Protein AF-A0A1T5N647-F1 (afdb_monomer_lite)

Structure (mmCIF, N/CA/C/O backbone):
data_AF-A0A1T5N647-F1
#
_entry.id   AF-A0A1T5N647-F1
#
loop_
_atom_site.group_PDB
_atom_site.id
_atom_site.type_symbol
_atom_site.label_atom_id
_atom_site.label_alt_id
_atom_site.label_comp_id
_atom_site.label_asym_id
_atom_site.label_entity_id
_atom_site.label_seq_id
_atom_site.pdbx_PDB_ins_code
_atom_site.Cartn_x
_atom_site.Cartn_y
_atom_site.Cartn_z
_atom_site.occupancy
_atom_site.B_iso_or_equiv
_atom_site.auth_seq_id
_atom_site.auth_comp_id
_atom_site.auth_asym_id
_atom_site.auth_atom_id
_atom_site.pdbx_PDB_model_num
ATOM 1 N N . MET A 1 1 ? -23.071 63.970 116.076 1.00 44.78 1 MET A N 1
ATOM 2 C CA . MET A 1 1 ? -24.061 63.763 114.998 1.00 44.78 1 MET A CA 1
ATOM 3 C C . MET A 1 1 ? -23.324 63.863 113.674 1.00 44.78 1 MET A C 1
ATOM 5 O O . MET A 1 1 ? -23.033 64.961 113.228 1.00 44.78 1 MET A O 1
ATOM 9 N N . THR A 1 2 ? -22.884 62.727 113.135 1.00 41.81 2 THR A N 1
ATOM 10 C CA . THR A 1 2 ? -22.058 62.653 111.921 1.00 41.81 2 THR A CA 1
ATOM 11 C C . THR A 1 2 ? -22.937 62.528 110.678 1.00 41.81 2 THR A C 1
ATOM 13 O O . THR A 1 2 ? -23.798 61.655 110.602 1.00 41.81 2 THR A O 1
ATOM 16 N N . THR A 1 3 ? -22.706 63.444 109.742 1.00 43.41 3 THR A N 1
ATOM 17 C CA . THR A 1 3 ? -23.274 63.600 108.395 1.00 43.41 3 THR A CA 1
ATOM 18 C C . THR A 1 3 ? -22.803 62.494 107.422 1.00 43.41 3 THR A C 1
ATOM 20 O O . THR A 1 3 ? -21.905 61.721 107.762 1.00 43.41 3 THR A O 1
ATOM 23 N N . PRO A 1 4 ? -23.458 62.335 106.251 1.00 44.12 4 PRO A N 1
ATOM 24 C CA . PRO A 1 4 ? -23.636 61.041 105.589 1.00 44.12 4 PRO A CA 1
ATOM 25 C C . PRO A 1 4 ? -22.465 60.621 104.689 1.00 44.12 4 PRO A C 1
ATOM 27 O O . PRO A 1 4 ? -21.756 61.446 104.118 1.00 44.12 4 PRO A O 1
ATOM 30 N N . LYS A 1 5 ? -22.301 59.299 104.537 1.00 46.25 5 LYS A N 1
ATOM 31 C CA . LYS A 1 5 ? -21.365 58.661 103.601 1.00 46.25 5 LYS A CA 1
ATOM 32 C C . LYS A 1 5 ? -21.974 58.587 102.196 1.00 46.25 5 LYS A C 1
ATOM 34 O O . LYS A 1 5 ? -23.099 58.129 102.021 1.00 46.25 5 LYS A O 1
ATOM 39 N N . ILE A 1 6 ? -21.187 59.025 101.218 1.00 45.78 6 ILE A N 1
ATOM 40 C CA . ILE A 1 6 ? -21.442 58.981 99.774 1.00 45.78 6 ILE A CA 1
ATOM 41 C C . ILE A 1 6 ? -21.530 57.519 99.309 1.00 45.78 6 ILE A C 1
ATOM 43 O O . ILE A 1 6 ? -20.618 56.731 99.551 1.00 45.78 6 ILE A O 1
ATOM 47 N N . SER A 1 7 ? -22.633 57.170 98.645 1.00 46.06 7 SER A N 1
ATOM 48 C CA . SER A 1 7 ? -22.838 55.878 97.984 1.00 46.06 7 SER A CA 1
ATOM 49 C C . SER A 1 7 ? -22.340 55.965 96.540 1.00 46.06 7 SER A C 1
ATOM 51 O O . SER A 1 7 ? -22.854 56.767 95.760 1.00 46.06 7 SER A O 1
ATOM 53 N N . LEU A 1 8 ? -21.321 55.176 96.194 1.00 41.25 8 LEU A N 1
ATOM 54 C CA . LEU A 1 8 ? -20.734 55.117 94.854 1.00 41.25 8 LEU A CA 1
ATOM 55 C C . LEU A 1 8 ? -21.293 53.886 94.117 1.00 41.25 8 LEU A C 1
ATOM 57 O O . LEU A 1 8 ? -20.906 52.754 94.396 1.00 41.25 8 LEU A O 1
ATOM 61 N N . LEU A 1 9 ? -22.233 54.111 93.197 1.00 43.06 9 LEU A N 1
ATOM 62 C CA . LEU A 1 9 ? -22.798 53.093 92.305 1.00 43.06 9 LEU A CA 1
ATOM 63 C C . LEU A 1 9 ? -21.802 52.781 91.177 1.00 43.06 9 LEU A C 1
ATOM 65 O O . LEU A 1 9 ? -21.614 53.594 90.275 1.00 43.06 9 LEU A O 1
ATOM 69 N N . ILE A 1 10 ? -21.183 51.599 91.206 1.00 52.78 10 ILE A N 1
ATOM 70 C CA . ILE A 1 10 ? -20.411 51.071 90.072 1.00 52.78 10 ILE A CA 1
ATOM 71 C C . ILE A 1 10 ? -21.360 50.226 89.220 1.00 52.78 10 ILE A C 1
ATOM 73 O O . ILE A 1 10 ? -21.708 49.101 89.574 1.00 52.78 10 ILE A O 1
ATOM 77 N N . VAL A 1 11 ? -21.794 50.786 88.091 1.00 47.53 11 VAL A N 1
ATOM 78 C CA . VAL A 1 11 ? -22.538 50.064 87.054 1.00 47.53 11 VAL A CA 1
ATOM 79 C C . VAL A 1 11 ? -21.535 49.194 86.294 1.00 47.53 11 VAL A C 1
ATOM 81 O O . VAL A 1 11 ? -20.832 49.667 85.404 1.00 47.53 11 VAL A O 1
ATOM 84 N N . SER A 1 12 ? -21.423 47.924 86.684 1.00 52.34 12 SER A N 1
ATOM 85 C CA . SER A 1 12 ? -20.653 46.926 85.936 1.00 52.34 12 SER A CA 1
ATOM 86 C C . SER A 1 12 ? -21.408 46.592 84.649 1.00 52.34 12 SER A C 1
ATOM 88 O O . SER A 1 12 ? -22.325 45.771 84.634 1.00 52.34 12 SER A O 1
ATOM 90 N N . SER A 1 13 ? -21.063 47.296 83.573 1.00 51.25 13 SER A N 1
ATOM 91 C CA . SER A 1 13 ? -21.533 46.998 82.224 1.00 51.25 13 SER A CA 1
ATOM 92 C C . SER A 1 13 ? -20.846 45.717 81.746 1.00 51.25 13 SER A C 1
ATOM 94 O O . SER A 1 13 ? -19.720 45.740 81.246 1.00 51.25 13 SER A O 1
ATOM 96 N N . PHE A 1 14 ? -21.499 44.577 81.971 1.00 52.69 14 PHE A N 1
ATOM 97 C CA . PHE A 1 14 ? -21.069 43.273 81.477 1.00 52.69 14 PHE A CA 1
ATOM 98 C C . PHE A 1 14 ? -21.318 43.229 79.961 1.00 52.69 14 PHE A C 1
ATOM 100 O O . PHE A 1 14 ? -22.390 42.843 79.497 1.00 52.69 14 PHE A O 1
ATOM 107 N N . PHE A 1 15 ? -20.341 43.699 79.179 1.00 52.06 15 PHE A N 1
ATOM 108 C CA . PHE A 1 15 ? -20.329 43.546 77.726 1.00 52.06 15 PHE A CA 1
ATOM 109 C C . PHE A 1 15 ? -20.258 42.049 77.389 1.00 52.06 15 PHE A C 1
ATOM 111 O O . PHE A 1 15 ? -19.197 41.428 77.441 1.00 52.06 15 PHE A O 1
ATOM 118 N N . LEU A 1 16 ? -21.407 41.465 77.044 1.00 49.34 16 LEU A N 1
ATOM 119 C CA . LEU A 1 16 ? -21.496 40.183 76.354 1.00 49.34 16 LEU A CA 1
ATOM 120 C C . LEU A 1 16 ? -20.837 40.335 74.978 1.00 49.34 16 LEU A C 1
ATOM 122 O O . LEU A 1 16 ? -21.464 40.769 74.013 1.00 49.34 16 LEU A O 1
ATOM 126 N N . PHE A 1 17 ? -19.561 39.965 74.881 1.00 53.44 17 PHE A N 1
ATOM 127 C CA . PHE A 1 17 ? -18.933 39.671 73.600 1.00 53.44 17 PHE A CA 1
ATOM 128 C C . PHE A 1 17 ? -19.540 38.370 73.058 1.00 53.44 17 PHE A C 1
ATOM 130 O O . PHE A 1 17 ? -18.978 37.289 73.217 1.00 53.44 17 PHE A O 1
ATOM 137 N N . LEU A 1 18 ? -20.699 38.468 72.402 1.00 57.88 18 LEU A N 1
ATOM 138 C CA . LEU A 1 18 ? -21.123 37.479 71.413 1.00 57.88 18 LEU A CA 1
ATOM 139 C C . LEU A 1 18 ? -20.181 37.603 70.211 1.00 57.88 18 LEU A C 1
ATOM 141 O O . LEU A 1 18 ? -20.484 38.247 69.210 1.00 57.88 18 LEU A O 1
ATOM 145 N N . SER A 1 19 ? -18.992 37.018 70.340 1.00 54.88 19 SER A N 1
ATOM 146 C CA . SER A 1 19 ? -18.166 36.713 69.181 1.00 54.88 19 SER A CA 1
ATOM 147 C C . SER A 1 19 ? -18.901 35.645 68.378 1.00 54.88 19 SER A C 1
ATOM 149 O O . SER A 1 19 ? -19.185 34.560 68.887 1.00 54.88 19 SER A O 1
ATOM 151 N N . CYS A 1 20 ? -19.256 35.963 67.136 1.00 62.47 20 CYS A N 1
ATOM 152 C CA . CYS A 1 20 ? -19.758 34.979 66.191 1.00 62.47 20 CYS A CA 1
ATOM 153 C C . CYS A 1 20 ? -18.589 34.049 65.842 1.00 62.47 20 CYS A C 1
ATOM 155 O O . CYS A 1 20 ? -17.777 34.354 64.969 1.00 62.47 20 CYS A O 1
ATOM 157 N N . ALA A 1 21 ? -18.464 32.929 66.555 1.00 62.16 21 ALA A N 1
ATOM 158 C CA . ALA A 1 21 ? -17.667 31.820 66.064 1.00 62.16 21 ALA A CA 1
ATOM 159 C C . ALA A 1 21 ? -18.368 31.329 64.795 1.00 62.16 21 ALA A C 1
ATOM 161 O O . ALA A 1 21 ? -19.457 30.763 64.854 1.00 62.16 21 ALA A O 1
ATOM 162 N N . LYS A 1 22 ? -17.788 31.623 63.631 1.00 54.72 22 LYS A N 1
ATOM 163 C CA . LYS A 1 22 ? -18.252 31.058 62.369 1.00 54.72 22 LYS A CA 1
ATOM 164 C C . LYS A 1 22 ? -18.042 29.549 62.477 1.00 54.72 22 LYS A C 1
ATOM 166 O O . LYS A 1 22 ? -16.905 29.089 62.392 1.00 54.72 22 LYS A O 1
ATOM 171 N N . GLU A 1 23 ? -19.106 28.789 62.716 1.00 63.03 23 GLU A N 1
ATOM 172 C CA . GLU A 1 23 ? -19.058 27.340 62.558 1.00 63.03 23 GLU A CA 1
ATOM 173 C C . GLU A 1 23 ? -18.734 27.066 61.090 1.00 63.03 23 GLU A C 1
ATOM 175 O O . GLU A 1 23 ? -19.558 27.239 60.191 1.00 63.03 23 GLU A O 1
ATOM 180 N N . GLN A 1 24 ? -17.477 26.723 60.826 1.00 59.47 24 GLN A N 1
ATOM 181 C CA . GLN A 1 24 ? -17.038 26.284 59.516 1.00 59.47 24 GLN A CA 1
ATOM 182 C C . GLN A 1 24 ? -17.524 24.845 59.341 1.00 59.47 24 GLN A C 1
ATOM 184 O O . GLN A 1 24 ? -16.752 23.906 59.511 1.00 59.47 24 GLN A O 1
ATOM 189 N N . ILE A 1 25 ? -18.814 24.667 59.045 1.00 68.00 25 ILE A N 1
ATOM 190 C CA . ILE A 1 25 ? -19.340 23.374 58.603 1.00 68.00 25 ILE A CA 1
ATOM 191 C C . ILE A 1 25 ? -18.633 23.072 57.275 1.00 68.00 25 ILE A C 1
ATOM 193 O O . ILE A 1 25 ? -18.781 23.856 56.329 1.00 68.00 25 ILE A O 1
ATOM 197 N N . PRO A 1 26 ? -17.815 22.006 57.185 1.00 70.44 26 PRO A N 1
ATOM 198 C CA . PRO A 1 26 ? -17.212 21.621 55.920 1.00 70.44 26 PRO A CA 1
ATOM 199 C C . PRO A 1 26 ? -18.327 21.409 54.894 1.00 70.44 26 PRO A C 1
ATOM 201 O O . PRO A 1 26 ? -19.316 20.738 55.186 1.00 70.44 26 PRO A O 1
ATOM 204 N N . GLY A 1 27 ? -18.191 22.007 53.710 1.00 76.25 27 GLY A N 1
ATOM 205 C CA . GLY A 1 27 ? -19.143 21.763 52.630 1.00 76.25 27 GLY A CA 1
ATOM 206 C C . GLY A 1 27 ? -19.189 20.269 52.281 1.00 76.25 27 GLY A C 1
ATOM 207 O O . GLY A 1 27 ? -18.168 19.586 52.430 1.00 76.25 27 GLY A O 1
ATOM 208 N N . PRO A 1 28 ? -20.343 19.754 51.826 1.00 83.38 28 PRO A N 1
ATOM 209 C CA . PRO A 1 28 ? -20.462 18.353 51.449 1.00 83.38 28 PRO A CA 1
ATOM 210 C C . PRO A 1 28 ? -19.499 18.028 50.298 1.00 83.38 28 PRO A C 1
ATOM 212 O O . PRO A 1 28 ? -19.186 18.881 49.460 1.00 83.38 28 PRO A O 1
ATOM 215 N N . LYS A 1 29 ? -18.982 16.798 50.278 1.00 91.31 29 LYS A N 1
ATOM 216 C CA . LYS A 1 29 ? -17.937 16.385 49.332 1.00 91.31 29 LYS A CA 1
ATOM 217 C C . LYS A 1 29 ? -18.548 16.020 47.983 1.00 91.31 29 LYS A C 1
ATOM 219 O O . LYS A 1 29 ? -19.586 15.374 47.923 1.00 91.31 29 LYS A O 1
ATOM 224 N N . SER A 1 30 ? -17.877 16.382 46.891 1.00 94.50 30 SER A N 1
ATOM 225 C CA . SER A 1 30 ? -18.185 15.835 45.566 1.00 94.50 30 SER A CA 1
ATOM 226 C C . SER A 1 30 ? -17.397 14.545 45.373 1.00 94.50 30 SER A C 1
ATOM 228 O O . SER A 1 30 ? -16.170 14.562 45.477 1.00 94.50 30 SER A O 1
ATOM 230 N N . LEU A 1 31 ? -18.083 13.450 45.055 1.00 95.81 31 LEU A N 1
ATOM 231 C CA . LEU A 1 31 ? -17.471 12.145 44.816 1.00 95.81 31 LEU A CA 1
ATOM 232 C C . LEU A 1 31 ? -17.626 11.725 43.351 1.00 95.81 31 LEU A C 1
ATOM 234 O O . LEU A 1 31 ? -18.588 12.095 42.672 1.00 95.81 31 LEU A O 1
ATOM 238 N N . ILE A 1 32 ? -16.650 10.955 42.869 1.00 95.69 32 ILE A N 1
ATOM 239 C CA . ILE A 1 32 ? -16.643 10.336 41.543 1.00 95.69 32 ILE A CA 1
ATOM 240 C C . ILE A 1 32 ? -16.361 8.849 41.730 1.00 95.69 32 ILE A C 1
ATOM 242 O O . ILE A 1 32 ? -15.400 8.486 42.404 1.00 95.69 32 ILE A O 1
ATOM 246 N N . ASP A 1 33 ? -17.183 8.013 41.105 1.00 94.94 33 ASP A N 1
ATOM 247 C CA . ASP A 1 33 ? -16.999 6.566 41.029 1.00 94.94 33 ASP A CA 1
ATOM 248 C C . ASP A 1 33 ? -16.784 6.159 39.566 1.00 94.94 33 ASP A C 1
ATOM 250 O O . ASP A 1 33 ? -17.553 6.545 38.675 1.00 94.94 33 ASP A O 1
ATOM 254 N N . LEU A 1 34 ? -15.711 5.406 39.323 1.00 95.12 34 LEU A N 1
ATOM 255 C CA . LEU A 1 34 ? -15.326 4.896 38.012 1.00 95.12 34 LEU A CA 1
ATOM 256 C C . LEU A 1 34 ? -15.513 3.386 38.013 1.00 95.12 34 LEU A C 1
ATOM 258 O O . LEU A 1 34 ? -14.818 2.667 38.726 1.00 95.12 34 LEU A O 1
ATOM 262 N N . GLN A 1 35 ? -16.432 2.909 37.182 1.00 93.75 35 GLN A N 1
ATOM 263 C CA . GLN A 1 35 ? -16.713 1.485 37.055 1.00 93.75 35 GLN A CA 1
ATOM 264 C C . GLN A 1 35 ? -16.406 1.017 35.644 1.00 93.75 35 GLN A C 1
ATOM 266 O O . GLN A 1 35 ? -16.883 1.604 34.670 1.00 93.75 35 GLN A O 1
ATOM 271 N N . GLU A 1 36 ? -15.649 -0.069 35.527 1.00 91.69 36 GLU A N 1
ATOM 272 C CA . GLU A 1 36 ? -15.528 -0.766 34.253 1.00 91.69 36 GLU A CA 1
ATOM 273 C C . GLU A 1 36 ? -16.899 -1.286 33.822 1.00 91.69 36 GLU A C 1
ATOM 275 O O . GLU A 1 36 ? -17.677 -1.826 34.612 1.00 91.69 36 GLU A O 1
ATOM 280 N N . THR A 1 37 ? -17.202 -1.109 32.543 1.00 90.06 37 THR A N 1
ATOM 281 C CA . THR A 1 37 ? -18.423 -1.614 31.929 1.00 90.06 37 THR A CA 1
ATOM 282 C C . THR A 1 37 ? -18.058 -2.643 30.873 1.00 90.06 37 THR A C 1
ATOM 284 O O . THR A 1 37 ? -17.346 -2.307 29.922 1.00 90.06 37 THR A O 1
ATOM 287 N N . PRO A 1 38 ? -18.543 -3.891 30.989 1.00 87.38 38 PRO A N 1
ATOM 288 C CA . PRO A 1 38 ? -18.450 -4.831 29.886 1.00 87.38 38 PRO A CA 1
ATOM 289 C C . PRO A 1 38 ? -19.335 -4.364 28.714 1.00 87.38 38 PRO A C 1
ATOM 291 O O . PRO A 1 38 ? -20.220 -3.516 28.909 1.00 87.38 38 PRO A O 1
ATOM 294 N N . PRO A 1 39 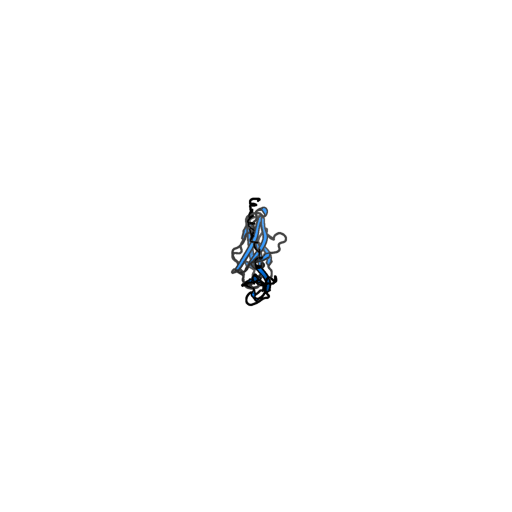? -19.126 -4.923 27.508 1.00 87.69 39 PRO A N 1
ATOM 295 C CA . PRO A 1 39 ? -19.985 -4.713 26.344 1.00 87.69 39 PRO A CA 1
ATOM 296 C C . PRO A 1 39 ? -21.482 -4.730 26.675 1.00 87.69 39 PRO A C 1
ATOM 298 O O . PRO A 1 39 ? -21.990 -5.690 27.253 1.00 87.69 39 PRO A O 1
ATOM 301 N N . ASN A 1 40 ? -22.189 -3.655 26.323 1.00 88.62 40 ASN A N 1
ATOM 302 C CA . ASN A 1 40 ? -23.628 -3.502 26.543 1.00 88.62 40 ASN A CA 1
ATOM 303 C C . ASN A 1 40 ? -24.260 -2.536 25.521 1.00 88.62 40 ASN A C 1
ATOM 305 O O . ASN A 1 40 ? -23.589 -2.034 24.623 1.00 88.62 40 ASN A O 1
ATOM 309 N N . SER A 1 41 ? -25.560 -2.262 25.658 1.00 90.50 41 SER A N 1
ATOM 310 C CA . SER A 1 41 ? -26.308 -1.391 24.738 1.00 90.50 41 SER A CA 1
ATOM 311 C C . SER A 1 41 ? -25.867 0.078 24.740 1.00 90.50 41 SER A C 1
ATOM 313 O O . SER A 1 41 ? -26.093 0.765 23.749 1.00 90.50 41 SER A O 1
ATOM 315 N N . ASN A 1 42 ? -25.240 0.567 25.814 1.00 88.44 42 ASN A N 1
ATOM 316 C CA . ASN A 1 42 ? -24.704 1.929 25.900 1.00 88.44 42 ASN A CA 1
ATOM 317 C C . ASN A 1 42 ? -23.269 2.014 25.361 1.00 88.44 42 ASN A C 1
ATOM 319 O O . ASN A 1 42 ? -22.917 3.008 24.734 1.00 88.44 42 ASN A O 1
ATOM 323 N N . CYS A 1 43 ? -22.459 0.972 25.584 1.00 89.19 43 CYS A N 1
ATOM 324 C CA . CYS A 1 43 ? -21.102 0.842 25.057 1.00 89.19 43 CYS A CA 1
ATOM 325 C C . CYS A 1 43 ? -20.880 -0.552 24.472 1.00 89.19 43 CYS A C 1
ATOM 327 O O . CYS A 1 43 ? -20.563 -1.498 25.196 1.00 89.19 43 CYS A O 1
ATOM 329 N N . LEU A 1 44 ? -20.998 -0.663 23.147 1.00 86.50 44 LEU A N 1
ATOM 330 C CA . LEU A 1 44 ? -20.921 -1.940 22.428 1.00 86.50 44 LEU A CA 1
ATOM 331 C C . LEU A 1 44 ? -19.604 -2.699 22.653 1.00 86.50 44 LEU A C 1
ATOM 333 O O . LEU A 1 44 ? -19.608 -3.922 22.616 1.00 86.50 44 LEU A O 1
ATOM 337 N N . ASN A 1 45 ? -18.503 -2.000 22.944 1.00 83.50 45 ASN A N 1
ATOM 338 C CA . ASN A 1 45 ? -17.177 -2.599 23.172 1.00 83.50 45 ASN A CA 1
ATOM 339 C C . ASN A 1 45 ? -16.708 -2.477 24.630 1.00 83.50 45 ASN A C 1
ATOM 341 O O . ASN A 1 45 ? -15.508 -2.507 24.918 1.00 83.50 45 ASN A O 1
ATOM 345 N N . GLY A 1 46 ? -17.648 -2.270 25.550 1.00 90.06 46 GLY A N 1
ATOM 346 C CA . GLY A 1 46 ? -17.339 -1.902 26.923 1.00 90.06 46 GLY A CA 1
ATOM 347 C C . GLY A 1 46 ? -16.717 -0.510 27.025 1.00 90.06 46 GLY A C 1
ATOM 348 O O . GLY A 1 46 ?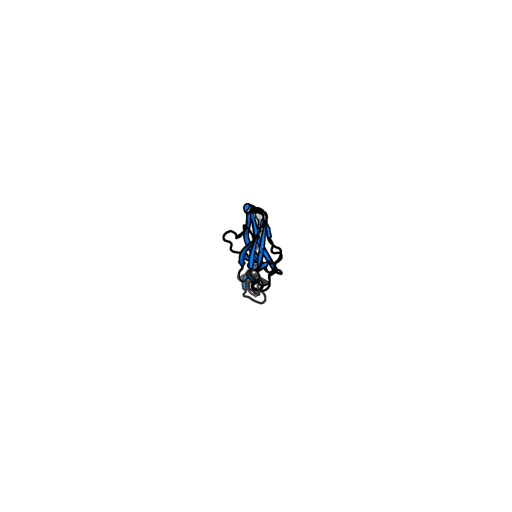 -16.691 0.265 26.065 1.00 90.06 46 GLY A O 1
ATOM 349 N N . GLY A 1 47 ? -16.243 -0.171 28.214 1.00 91.88 47 GLY A N 1
ATOM 350 C CA . GLY A 1 47 ? -15.683 1.141 28.517 1.00 91.88 47 GLY A CA 1
ATOM 351 C C . GLY A 1 47 ? -15.760 1.441 30.005 1.00 91.88 47 GLY A C 1
ATOM 352 O O . GLY A 1 47 ? -15.764 0.523 30.824 1.00 91.88 47 GLY A O 1
ATOM 353 N N . ILE A 1 48 ? -15.885 2.715 30.360 1.00 95.00 48 ILE A N 1
ATOM 354 C CA . ILE A 1 48 ? -15.971 3.179 31.747 1.00 95.00 48 ILE A CA 1
ATOM 355 C C . ILE A 1 48 ? -17.295 3.918 31.956 1.00 95.00 48 ILE A C 1
ATOM 357 O O . ILE A 1 48 ? -17.632 4.841 31.212 1.00 95.00 48 ILE A O 1
ATOM 361 N N . LEU A 1 49 ? -18.039 3.542 32.994 1.00 95.06 49 LEU A N 1
ATOM 362 C CA . LEU A 1 49 ? -19.144 4.325 33.533 1.00 95.06 49 LEU A CA 1
ATOM 363 C C . LEU A 1 49 ? -18.604 5.246 34.623 1.00 95.06 49 LEU A C 1
ATOM 365 O O . LEU A 1 49 ? -18.089 4.791 35.641 1.00 95.06 49 LEU A O 1
ATOM 369 N N . ILE A 1 50 ? -18.778 6.544 34.411 1.00 96.19 50 ILE A N 1
ATOM 370 C CA . ILE A 1 50 ? -18.495 7.588 35.387 1.00 96.19 50 ILE A CA 1
ATOM 371 C C . ILE A 1 50 ? -19.801 7.957 36.078 1.00 96.19 50 ILE A C 1
ATOM 373 O O . ILE A 1 50 ? -20.765 8.370 35.422 1.00 96.19 50 ILE A O 1
ATOM 377 N N . LYS A 1 51 ? -19.823 7.838 37.403 1.00 97.44 51 LYS A N 1
ATOM 378 C CA . LYS A 1 51 ? -20.889 8.354 38.264 1.00 97.44 51 LYS A CA 1
ATOM 379 C C . LYS A 1 51 ? -20.332 9.503 39.090 1.00 97.44 51 LYS A C 1
ATOM 381 O O . LYS A 1 51 ? -19.214 9.406 39.589 1.00 97.44 51 LYS A O 1
ATOM 386 N N . SER A 1 52 ? -21.101 10.571 39.253 1.00 96.69 52 SER A N 1
ATOM 387 C CA . SER A 1 52 ? -20.728 11.661 40.156 1.00 96.69 52 SER A CA 1
ATOM 388 C C . SER A 1 52 ? -21.925 12.207 40.919 1.00 96.69 52 SER A C 1
ATOM 390 O O . SER A 1 52 ? -23.068 12.121 40.456 1.00 96.69 52 SER A O 1
ATOM 392 N N . GLY A 1 53 ? -21.651 12.755 42.100 1.00 96.75 53 GLY A N 1
ATOM 393 C CA . GLY A 1 53 ? -22.665 13.295 42.997 1.00 96.75 53 GLY A CA 1
ATOM 394 C C . GLY A 1 53 ? -22.075 13.921 44.255 1.00 96.75 53 GLY A C 1
ATOM 395 O O . GLY A 1 53 ? -20.858 13.910 44.460 1.00 96.75 53 GLY A O 1
ATOM 396 N N . ILE A 1 54 ? -22.958 14.485 45.076 1.00 95.88 54 ILE A N 1
ATOM 397 C CA . ILE A 1 54 ? -22.624 15.092 46.365 1.00 95.88 54 ILE A CA 1
ATOM 398 C C . ILE A 1 54 ? -22.917 14.074 47.470 1.00 95.88 54 ILE A C 1
ATOM 400 O O . ILE A 1 54 ? -24.049 13.605 47.569 1.00 95.88 54 ILE A O 1
ATOM 404 N N . ASP A 1 55 ? -21.923 13.796 48.310 1.00 94.75 55 ASP A N 1
ATOM 405 C CA . ASP A 1 55 ? -22.048 13.018 49.547 1.00 94.75 55 ASP A CA 1
ATOM 406 C C . ASP A 1 55 ? -22.884 13.822 50.557 1.00 94.75 55 ASP A C 1
ATOM 408 O O . ASP A 1 55 ? -22.400 14.750 51.211 1.00 94.75 55 ASP A O 1
ATOM 412 N N . LYS A 1 56 ? -24.187 13.539 50.596 1.00 91.94 56 LYS A N 1
ATOM 413 C CA . LYS A 1 56 ? -25.190 14.273 51.381 1.00 91.94 56 LYS A CA 1
ATOM 414 C C . LYS A 1 56 ? -25.246 13.760 52.812 1.00 91.94 56 LYS A C 1
ATOM 416 O O . LYS A 1 56 ? -25.637 14.514 53.703 1.00 91.94 56 LYS A O 1
ATOM 421 N N . ASN A 1 57 ? -24.885 12.498 53.031 1.00 92.31 57 ASN A N 1
ATOM 422 C CA . ASN A 1 57 ? -24.883 11.881 54.354 1.00 92.31 57 ASN A CA 1
ATOM 423 C C . ASN A 1 57 ? -23.500 11.917 55.045 1.00 92.31 57 ASN A C 1
ATOM 425 O O . ASN A 1 57 ? -23.406 11.556 56.219 1.00 92.31 57 ASN A O 1
ATOM 429 N N . ASN A 1 58 ? -22.468 12.434 54.367 1.00 91.31 58 ASN A N 1
ATOM 430 C CA . ASN A 1 58 ? -21.083 12.582 54.825 1.00 91.31 58 ASN A CA 1
ATOM 431 C C . ASN A 1 58 ? -20.391 11.256 55.191 1.00 91.31 58 ASN A C 1
ATOM 433 O O . ASN A 1 58 ? -19.542 11.225 56.092 1.00 91.31 58 ASN A O 1
ATOM 437 N N . ASN A 1 59 ? -20.730 10.155 54.517 1.00 92.62 59 ASN A N 1
ATOM 438 C CA . ASN A 1 59 ? -20.144 8.839 54.788 1.00 92.62 59 ASN A CA 1
ATOM 439 C C . ASN A 1 59 ? -18.899 8.519 53.930 1.00 92.62 59 ASN A C 1
ATOM 441 O O . ASN A 1 59 ? -18.255 7.492 54.152 1.00 92.62 59 ASN A O 1
ATOM 445 N N . ASN A 1 60 ? -18.497 9.418 53.024 1.00 92.00 60 ASN A N 1
ATOM 446 C CA . ASN A 1 60 ? -17.398 9.272 52.059 1.00 92.00 60 ASN A CA 1
ATOM 447 C C . ASN A 1 60 ? -17.589 8.161 51.014 1.00 92.00 60 ASN A C 1
ATOM 449 O O . ASN A 1 60 ? -16.613 7.713 50.408 1.00 92.00 60 ASN A O 1
ATOM 453 N N . ILE A 1 61 ? -18.819 7.717 50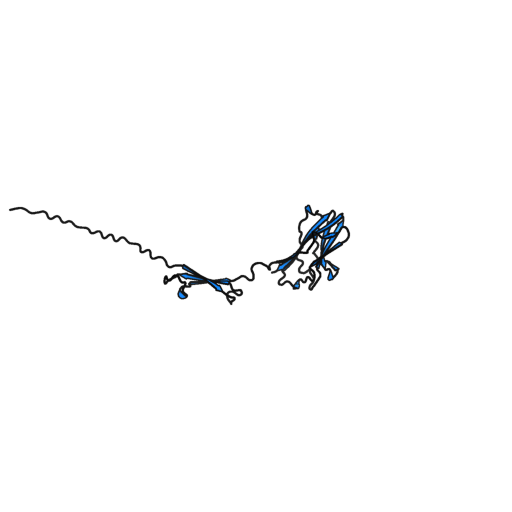.794 1.00 92.69 61 ILE A N 1
ATOM 454 C CA . ILE A 1 61 ? -19.196 6.723 49.795 1.00 92.69 61 ILE A CA 1
ATOM 455 C C . ILE A 1 61 ? -20.216 7.390 48.879 1.00 92.69 61 ILE A C 1
ATOM 457 O O . ILE A 1 61 ? -21.098 8.091 49.345 1.00 92.69 61 ILE A O 1
ATOM 461 N N . LEU A 1 62 ? -20.104 7.192 47.563 1.00 95.25 62 LEU A N 1
ATOM 462 C CA . LEU A 1 62 ? -21.124 7.694 46.645 1.00 95.25 62 LEU A CA 1
ATOM 463 C C . LEU A 1 62 ? -22.310 6.722 46.631 1.00 95.25 62 LEU A C 1
ATOM 465 O O . LEU A 1 62 ? -22.322 5.757 45.860 1.00 95.25 62 LEU A O 1
ATOM 469 N N . ASP A 1 63 ? -23.295 6.967 47.492 1.00 94.25 63 ASP A N 1
ATOM 470 C CA . ASP A 1 63 ? -24.478 6.118 47.592 1.00 94.25 63 ASP A CA 1
ATOM 471 C C . ASP A 1 63 ? -25.381 6.242 46.357 1.00 94.25 63 ASP A C 1
ATOM 473 O O . ASP A 1 63 ? -25.413 7.247 45.645 1.00 94.25 63 ASP A O 1
ATOM 477 N N . SER A 1 64 ? -26.192 5.213 46.099 1.00 93.12 64 SER A N 1
ATOM 478 C CA . SER A 1 64 ? -27.071 5.188 44.917 1.00 93.12 64 SER A CA 1
ATOM 479 C C . SER A 1 64 ? -28.068 6.357 44.848 1.00 93.12 64 SER A C 1
ATOM 481 O O . SER A 1 64 ? -28.405 6.800 43.749 1.00 93.12 64 SER A O 1
ATOM 483 N N . SER A 1 65 ? -28.500 6.875 46.003 1.00 94.50 65 SER A N 1
ATOM 484 C CA . SER A 1 65 ? -29.368 8.052 46.138 1.00 94.50 65 SER A CA 1
ATOM 485 C C . SER A 1 65 ? -28.646 9.385 45.930 1.00 94.50 65 SER A C 1
ATOM 487 O O . SER A 1 65 ? -29.295 10.421 45.801 1.00 94.50 65 SER A O 1
ATOM 489 N N . GLU A 1 66 ? -27.316 9.375 45.924 1.00 96.25 66 GLU A N 1
ATOM 490 C CA . GLU A 1 66 ? -26.467 10.564 45.824 1.00 96.25 66 GLU A CA 1
ATOM 491 C C . GLU A 1 66 ? -25.927 10.785 44.409 1.00 96.25 66 GLU A C 1
ATOM 493 O O . GLU A 1 66 ? -25.435 11.868 44.103 1.00 96.25 66 GLU A O 1
ATOM 498 N N . ILE A 1 67 ? -26.054 9.793 43.522 1.00 96.19 67 ILE A N 1
ATOM 499 C CA . ILE A 1 67 ? -25.628 9.895 42.123 1.00 96.19 67 ILE A CA 1
ATOM 500 C C . ILE A 1 67 ? -26.515 10.896 41.375 1.00 96.19 67 ILE A C 1
ATOM 502 O O . ILE A 1 67 ? -27.693 10.642 41.128 1.00 96.19 67 ILE A O 1
ATOM 506 N N . GLU A 1 68 ? -25.914 11.990 40.919 1.00 96.00 68 GLU A N 1
ATOM 507 C CA . GLU A 1 68 ? -26.593 13.049 40.164 1.00 96.00 68 GLU A CA 1
ATOM 508 C C . GLU A 1 68 ? -26.313 12.948 38.662 1.00 96.00 68 GLU A C 1
ATOM 510 O O . GLU A 1 68 ? -27.178 13.256 37.843 1.00 96.00 68 GLU A O 1
ATOM 515 N N . ASN A 1 69 ? -25.128 12.465 38.277 1.00 95.50 69 ASN A N 1
ATOM 516 C CA . ASN A 1 69 ? -24.737 12.326 36.879 1.00 95.50 69 ASN A CA 1
ATOM 517 C C . ASN A 1 69 ? -24.199 10.932 36.571 1.00 95.50 69 ASN A C 1
ATOM 519 O O . ASN A 1 69 ? -23.472 10.325 37.359 1.00 95.50 69 ASN A O 1
ATOM 523 N N . LYS A 1 70 ? -24.526 10.453 35.368 1.00 95.38 70 LYS A N 1
ATOM 524 C CA . LYS A 1 70 ? -23.972 9.236 34.772 1.00 95.38 70 LYS A CA 1
ATOM 525 C C . LYS A 1 70 ? -23.491 9.549 33.363 1.00 95.38 70 LYS A C 1
ATOM 527 O O . LYS A 1 70 ? -24.252 10.078 32.551 1.00 95.38 70 LYS A O 1
ATOM 532 N N . LYS A 1 71 ? -22.237 9.221 33.067 1.00 95.44 71 LYS A N 1
ATOM 533 C CA . LYS A 1 71 ? -21.653 9.346 31.729 1.00 95.44 71 LYS A CA 1
ATOM 534 C C . LYS A 1 71 ? -20.909 8.074 31.373 1.00 95.44 71 LYS A C 1
ATOM 536 O O . LYS A 1 71 ? -20.173 7.533 32.188 1.00 95.44 71 LYS A O 1
ATOM 541 N N . TYR A 1 72 ? -21.101 7.623 30.145 1.00 92.44 72 TYR A N 1
ATOM 542 C CA . TYR A 1 72 ? -20.360 6.506 29.587 1.00 92.44 72 TYR A CA 1
ATOM 543 C C . TYR A 1 72 ? -19.212 7.048 28.740 1.00 92.44 72 TYR A C 1
ATOM 545 O O . TYR A 1 72 ? -19.430 7.889 27.868 1.00 92.44 72 TYR A O 1
ATOM 553 N N . ILE A 1 73 ? -18.004 6.557 28.993 1.00 90.00 73 ILE A N 1
ATOM 554 C CA . ILE A 1 73 ? -16.867 6.678 28.086 1.00 90.00 73 ILE A CA 1
ATOM 555 C C . ILE A 1 73 ? -16.691 5.306 27.452 1.00 90.00 73 ILE A C 1
ATOM 557 O O . ILE A 1 73 ? -16.143 4.394 28.068 1.00 90.00 73 ILE A O 1
ATOM 561 N N . CYS A 1 74 ? -17.211 5.144 26.241 1.00 89.56 74 CYS A N 1
ATOM 562 C CA . CYS A 1 74 ? -17.107 3.880 25.533 1.00 89.56 74 CYS A CA 1
ATOM 563 C C . CYS A 1 74 ? -15.717 3.713 24.930 1.00 89.56 74 CYS A C 1
ATOM 565 O O . CYS A 1 74 ? -15.141 4.667 24.399 1.00 89.56 74 CYS A O 1
ATOM 567 N N . ASN A 1 75 ? -15.214 2.482 24.948 1.00 84.56 75 ASN A N 1
ATOM 568 C CA . ASN A 1 75 ? -14.083 2.117 24.114 1.00 84.56 75 ASN A CA 1
ATOM 569 C C . ASN A 1 75 ? -14.463 2.391 22.654 1.00 84.56 75 ASN A C 1
ATOM 571 O O . ASN A 1 75 ? -15.510 1.939 22.177 1.00 84.56 75 ASN A O 1
ATOM 575 N N . GLY A 1 76 ? -13.623 3.150 21.947 1.00 72.94 76 GLY A N 1
ATOM 576 C CA . GLY A 1 76 ? -13.791 3.349 20.511 1.00 72.94 76 GLY A CA 1
ATOM 577 C C . GLY A 1 76 ? -13.752 2.010 19.772 1.00 72.94 76 GLY A C 1
ATOM 578 O O . GLY A 1 76 ? -13.171 1.041 20.261 1.00 72.94 76 GLY A O 1
ATOM 579 N N . ASN A 1 77 ? -14.356 1.953 18.586 1.00 67.19 77 ASN A N 1
ATOM 580 C CA . ASN A 1 77 ? -14.151 0.840 17.660 1.00 67.19 77 ASN A CA 1
ATOM 581 C C . ASN A 1 77 ? -12.665 0.847 17.247 1.00 67.19 77 ASN A C 1
ATOM 583 O O . ASN A 1 77 ? -12.294 1.551 16.318 1.00 67.19 77 ASN A O 1
ATOM 587 N N . ASN A 1 78 ? -11.821 0.127 17.989 1.00 59.41 78 ASN A N 1
ATOM 588 C CA . ASN A 1 78 ? -10.382 -0.072 17.789 1.00 59.41 78 ASN A CA 1
ATOM 589 C C . ASN A 1 78 ? -9.507 1.202 17.771 1.00 59.41 78 ASN A C 1
ATOM 591 O O . ASN A 1 78 ? -9.478 1.986 16.824 1.00 59.41 78 ASN A O 1
ATOM 595 N N . ALA A 1 79 ? -8.664 1.353 18.793 1.00 46.34 79 ALA A N 1
ATOM 596 C CA . ALA A 1 79 ? -7.524 2.260 18.740 1.00 46.34 79 ALA A CA 1
ATOM 597 C C . ALA A 1 79 ? -6.420 1.689 17.812 1.00 46.34 79 ALA A C 1
ATOM 599 O O . ALA A 1 79 ? -5.809 0.671 18.113 1.00 46.34 79 ALA A O 1
ATOM 600 N N . ALA A 1 80 ? -6.143 2.376 16.697 1.00 49.09 80 ALA A N 1
ATOM 601 C CA . ALA A 1 80 ? -4.816 2.483 16.064 1.00 49.09 80 ALA A CA 1
ATOM 602 C C . ALA A 1 80 ? -4.121 1.243 15.430 1.00 49.09 80 ALA A C 1
ATOM 604 O O . ALA A 1 80 ? -2.925 1.047 15.640 1.00 49.09 80 ALA A O 1
ATOM 605 N N . SER A 1 81 ? -4.777 0.490 14.534 1.00 53.72 81 SER A N 1
ATOM 606 C CA . SER A 1 81 ? -4.029 -0.322 13.534 1.00 53.72 81 SER A CA 1
ATOM 607 C C . SER A 1 81 ? -4.657 -0.481 12.142 1.00 53.72 81 SER A C 1
ATOM 609 O O . SER A 1 81 ? -3.971 -0.947 11.238 1.00 53.72 81 SER A O 1
ATOM 611 N N . ASP A 1 82 ? -5.888 -0.018 11.899 1.00 62.72 82 ASP A N 1
ATOM 612 C CA . ASP A 1 82 ? -6.592 -0.364 10.653 1.00 62.72 82 ASP A CA 1
ATOM 613 C C . ASP A 1 82 ? -6.815 0.766 9.640 1.00 62.72 82 ASP A C 1
ATOM 615 O O . ASP A 1 82 ? -7.346 0.490 8.575 1.00 62.72 82 ASP A O 1
ATOM 619 N N . LYS A 1 83 ? -6.361 2.011 9.859 1.00 76.88 83 LYS A N 1
ATOM 620 C CA . LYS A 1 83 ? -6.502 3.049 8.805 1.00 76.88 83 LYS A CA 1
ATOM 621 C C . LYS A 1 83 ? -5.726 2.719 7.535 1.00 76.88 83 LYS A C 1
ATOM 623 O O . LYS A 1 83 ? -6.103 3.155 6.451 1.00 76.88 83 LYS A O 1
ATOM 628 N N . GLN A 1 84 ? -4.619 1.997 7.676 1.00 87.06 84 GLN A N 1
ATOM 629 C CA . GLN A 1 84 ? -3.834 1.554 6.541 1.00 87.06 84 GLN A CA 1
ATOM 630 C C . GLN A 1 84 ? -3.113 0.240 6.838 1.00 87.06 84 GLN A C 1
ATOM 632 O O . GLN A 1 84 ? -2.610 0.031 7.939 1.00 87.06 84 GLN A O 1
ATOM 637 N N . THR A 1 85 ? -3.006 -0.620 5.835 1.00 91.81 85 THR A N 1
ATOM 638 C CA . THR A 1 85 ? -2.091 -1.760 5.821 1.00 91.81 85 THR A CA 1
ATOM 639 C C . THR A 1 85 ? -0.939 -1.445 4.876 1.00 91.81 85 THR A C 1
ATOM 641 O O . THR A 1 85 ? -1.168 -1.078 3.728 1.00 91.81 85 THR A O 1
ATOM 644 N N . VAL A 1 86 ? 0.300 -1.575 5.353 1.00 93.50 86 VAL A N 1
ATOM 645 C CA . VAL A 1 86 ? 1.508 -1.328 4.553 1.00 93.50 86 VAL A CA 1
ATOM 646 C C . VAL A 1 86 ? 2.160 -2.663 4.225 1.00 93.50 86 VAL A C 1
ATOM 648 O O . VAL A 1 86 ? 2.609 -3.372 5.122 1.00 93.50 86 VAL A O 1
ATOM 651 N N . LEU A 1 87 ? 2.228 -2.997 2.940 1.00 94.62 87 LEU A N 1
ATOM 652 C CA . LEU A 1 87 ? 2.974 -4.145 2.439 1.00 94.62 87 LEU A CA 1
ATOM 653 C C . LEU A 1 87 ? 4.307 -3.645 1.890 1.00 94.62 87 LEU A C 1
ATOM 655 O O . LEU A 1 87 ? 4.325 -2.799 1.001 1.00 94.62 87 LEU A O 1
ATOM 659 N N . SER A 1 88 ? 5.416 -4.154 2.415 1.00 93.69 88 SER A N 1
ATOM 660 C CA . SER A 1 88 ? 6.761 -3.830 1.931 1.00 93.69 88 SER A CA 1
ATOM 661 C C . SER A 1 88 ? 7.273 -4.964 1.054 1.00 93.69 88 SER A C 1
ATOM 663 O O . SER A 1 88 ? 7.228 -6.122 1.473 1.00 93.69 88 SER A O 1
ATOM 665 N N . ALA A 1 89 ? 7.761 -4.654 -0.148 1.00 91.62 89 ALA A N 1
ATOM 666 C CA . ALA A 1 89 ? 8.448 -5.653 -0.955 1.00 91.62 89 ALA A CA 1
ATOM 667 C C . ALA A 1 89 ? 9.876 -5.816 -0.431 1.00 91.62 89 ALA A C 1
ATOM 669 O O . ALA A 1 89 ? 10.637 -4.849 -0.335 1.00 91.62 89 ALA A O 1
ATOM 670 N N . PHE A 1 90 ? 10.256 -7.046 -0.101 1.00 80.25 90 PHE A N 1
ATOM 671 C CA . PHE A 1 90 ? 11.599 -7.316 0.381 1.00 80.25 90 PHE A CA 1
ATOM 672 C C . PHE A 1 90 ? 12.603 -7.262 -0.777 1.00 80.25 90 PHE A C 1
ATOM 674 O O . PHE A 1 90 ? 12.643 -8.142 -1.635 1.00 80.25 90 PHE A O 1
ATOM 681 N N . THR A 1 91 ? 13.436 -6.225 -0.790 1.00 71.69 91 THR A N 1
ATOM 682 C CA . THR A 1 91 ? 14.597 -6.115 -1.678 1.00 71.69 91 THR A CA 1
ATOM 683 C C . THR A 1 91 ? 15.862 -6.198 -0.834 1.00 71.69 91 THR A C 1
ATOM 685 O O . THR A 1 91 ? 15.994 -5.423 0.113 1.00 71.69 91 THR A O 1
ATOM 688 N N . TYR A 1 92 ? 16.819 -7.071 -1.171 1.00 72.94 92 TYR A N 1
ATOM 689 C CA . TYR A 1 92 ? 18.175 -7.036 -0.596 1.00 72.94 92 TYR A CA 1
ATOM 690 C C . TYR A 1 92 ? 18.914 -5.768 -1.075 1.00 72.94 92 TYR A C 1
ATOM 692 O O . TYR A 1 92 ? 19.777 -5.811 -1.945 1.00 72.94 92 TYR A O 1
ATOM 700 N N . GLY A 1 93 ? 18.517 -4.604 -0.561 1.00 79.56 93 GLY A N 1
ATOM 701 C CA . GLY A 1 93 ? 18.965 -3.293 -1.026 1.00 79.56 93 GLY A CA 1
ATOM 702 C C . GLY A 1 93 ? 18.119 -2.750 -2.180 1.00 79.56 93 GLY A C 1
ATOM 703 O O . GLY A 1 93 ? 17.357 -1.808 -1.976 1.00 79.56 93 GLY A O 1
ATOM 704 N N . HIS A 1 94 ? 18.250 -3.317 -3.385 1.00 85.56 94 HIS A N 1
ATOM 705 C CA . HIS A 1 94 ? 17.542 -2.829 -4.577 1.00 85.56 94 HIS A CA 1
ATOM 706 C C . HIS A 1 94 ? 17.365 -3.905 -5.660 1.00 85.56 94 HIS A C 1
ATOM 708 O O . HIS A 1 94 ? 18.056 -4.919 -5.664 1.00 85.56 94 HIS A O 1
ATOM 714 N N . THR A 1 95 ? 16.443 -3.668 -6.596 1.00 93.81 95 THR A N 1
ATOM 715 C CA . THR A 1 95 ? 16.330 -4.411 -7.866 1.00 93.81 95 THR A CA 1
ATOM 716 C C . THR A 1 95 ? 16.732 -3.488 -9.006 1.00 93.81 95 THR A C 1
ATOM 718 O O . THR A 1 95 ? 16.259 -2.354 -9.059 1.00 93.81 95 THR A O 1
ATOM 721 N N . SER A 1 96 ? 17.595 -3.945 -9.913 1.00 94.69 96 SER A N 1
ATOM 722 C CA . SER A 1 96 ? 18.095 -3.137 -11.028 1.00 94.69 96 SER A CA 1
ATOM 723 C C . SER A 1 96 ? 18.105 -3.893 -12.349 1.00 94.69 96 SER A C 1
ATOM 725 O O . SER A 1 96 ? 18.079 -5.121 -12.398 1.00 94.69 96 SER A O 1
ATOM 727 N N . THR A 1 97 ? 18.138 -3.129 -13.436 1.00 96.12 97 THR A N 1
ATOM 728 C CA . THR A 1 97 ? 18.377 -3.624 -14.788 1.00 96.12 97 THR A CA 1
ATOM 729 C C . THR A 1 97 ? 19.289 -2.660 -15.540 1.00 96.12 97 THR A C 1
ATOM 731 O O . THR A 1 97 ? 19.143 -1.442 -15.435 1.00 96.12 97 THR A O 1
ATOM 734 N N . THR A 1 98 ? 20.244 -3.199 -16.297 1.00 95.06 98 THR A N 1
ATOM 735 C CA . THR A 1 98 ? 21.103 -2.430 -17.213 1.00 95.06 98 THR A CA 1
ATOM 736 C C . THR A 1 98 ? 20.486 -2.330 -18.607 1.00 95.06 98 THR A C 1
ATOM 738 O O . THR A 1 98 ? 20.615 -1.306 -19.274 1.00 95.06 98 THR A O 1
ATOM 741 N N . SER A 1 99 ? 19.763 -3.367 -19.040 1.00 84.25 99 SER A N 1
ATOM 742 C CA . SER A 1 99 ? 19.106 -3.441 -20.345 1.00 84.25 99 SER A CA 1
ATOM 743 C C . SER A 1 99 ? 17.823 -4.273 -20.263 1.00 84.25 99 SER A C 1
ATOM 745 O O . SER A 1 99 ? 17.768 -5.283 -19.563 1.00 84.25 99 SER A O 1
ATOM 747 N N . GLY A 1 100 ? 16.778 -3.839 -20.971 1.00 85.19 100 GLY A N 1
ATOM 748 C CA . GLY A 1 100 ? 15.475 -4.503 -20.949 1.00 85.19 100 GLY A CA 1
ATOM 749 C C . GLY A 1 100 ? 14.696 -4.245 -19.656 1.00 85.19 100 GLY A C 1
ATOM 750 O O . GLY A 1 100 ? 14.505 -3.093 -19.256 1.00 85.19 100 GLY A O 1
ATOM 751 N N . GLU A 1 101 ? 14.220 -5.319 -19.024 1.00 93.62 101 GLU A N 1
ATOM 752 C CA . GLU A 1 101 ? 13.386 -5.267 -17.823 1.00 93.62 101 GLU A CA 1
ATOM 753 C C . GLU A 1 101 ? 13.874 -6.227 -16.732 1.00 93.62 101 GLU A C 1
ATOM 755 O O . GLU A 1 101 ? 14.421 -7.289 -17.017 1.00 93.62 101 GLU A O 1
ATOM 760 N N . ALA A 1 102 ? 13.663 -5.846 -15.475 1.00 95.44 102 ALA A N 1
ATOM 761 C CA . ALA A 1 102 ? 13.771 -6.727 -14.319 1.00 95.44 102 ALA A CA 1
ATOM 762 C C . ALA A 1 102 ? 12.411 -6.805 -13.623 1.00 95.44 102 ALA A C 1
ATOM 764 O O . ALA A 1 102 ? 11.700 -5.802 -13.525 1.00 95.44 102 ALA A O 1
ATOM 765 N N . ILE A 1 103 ? 12.056 -7.991 -13.130 1.00 95.38 103 ILE A N 1
ATOM 766 C CA . ILE A 1 103 ? 10.809 -8.224 -12.397 1.00 95.38 103 ILE A CA 1
ATOM 767 C C . ILE A 1 103 ? 11.156 -8.665 -10.977 1.00 95.38 103 ILE A C 1
ATOM 769 O O . ILE A 1 103 ? 11.756 -9.719 -10.771 1.00 95.38 103 ILE A O 1
ATOM 773 N N . LEU A 1 104 ? 10.746 -7.862 -10.000 1.00 95.06 104 LEU A N 1
ATOM 774 C CA . LEU A 1 104 ? 10.767 -8.212 -8.586 1.00 95.06 104 LEU A CA 1
ATOM 775 C C . LEU A 1 104 ? 9.457 -8.914 -8.219 1.00 95.06 104 LEU A C 1
ATOM 777 O O . LEU A 1 104 ? 8.376 -8.357 -8.407 1.00 95.06 104 LEU A O 1
ATOM 781 N N . TYR A 1 105 ? 9.555 -10.106 -7.641 1.00 94.25 105 TYR A N 1
ATOM 782 C CA . TYR A 1 105 ? 8.422 -10.834 -7.074 1.00 94.25 105 TYR A CA 1
ATOM 783 C C . TYR A 1 105 ? 8.141 -10.276 -5.674 1.00 94.25 105 TYR A C 1
ATOM 785 O O . TYR A 1 105 ? 8.867 -10.584 -4.733 1.00 94.25 105 TYR A O 1
ATOM 793 N N . ALA A 1 106 ? 7.141 -9.399 -5.555 1.00 94.12 106 ALA A N 1
ATOM 794 C CA . ALA A 1 106 ? 6.960 -8.549 -4.376 1.00 94.12 106 ALA A CA 1
ATOM 795 C C . ALA A 1 106 ? 5.886 -9.058 -3.404 1.00 94.12 106 ALA A C 1
ATOM 797 O O . ALA A 1 106 ? 6.147 -9.191 -2.211 1.00 94.12 106 ALA A O 1
ATOM 798 N N . PHE A 1 107 ? 4.686 -9.340 -3.909 1.00 95.31 107 PHE A N 1
ATOM 799 C CA . PHE A 1 107 ? 3.512 -9.694 -3.115 1.00 95.31 107 PHE A CA 1
ATOM 800 C C . PHE A 1 107 ? 2.876 -10.966 -3.702 1.00 95.31 107 PHE A C 1
ATOM 802 O O . PHE A 1 107 ? 2.051 -10.883 -4.622 1.00 95.31 107 PHE A O 1
ATOM 809 N N . PRO A 1 108 ? 3.306 -12.157 -3.245 1.00 94.75 108 PRO A N 1
ATOM 810 C CA . PRO A 1 108 ? 2.749 -13.421 -3.714 1.00 94.75 108 PRO A CA 1
ATOM 811 C C . PRO A 1 108 ? 1.302 -13.588 -3.240 1.00 94.75 108 PRO A C 1
ATOM 813 O O . PRO A 1 108 ? 0.959 -13.148 -2.143 1.00 94.75 108 PRO A O 1
ATOM 816 N N . ASP A 1 109 ? 0.472 -14.228 -4.068 1.00 95.12 109 ASP A N 1
ATOM 817 C CA . ASP A 1 109 ? -0.946 -14.507 -3.786 1.00 95.12 109 ASP A CA 1
ATOM 818 C C . ASP A 1 109 ? -1.747 -13.296 -3.266 1.00 95.12 109 ASP A C 1
ATOM 820 O O . ASP A 1 109 ? -2.675 -13.431 -2.463 1.00 95.12 109 ASP A O 1
ATOM 824 N N . PHE A 1 110 ? -1.396 -12.098 -3.733 1.00 96.38 110 PHE A N 1
ATOM 825 C CA . PHE A 1 110 ? -2.066 -10.864 -3.362 1.00 96.38 110 PHE A CA 1
ATOM 826 C C . PHE A 1 110 ? -3.520 -10.875 -3.844 1.00 96.38 110 PHE A C 1
ATOM 828 O O . PHE A 1 110 ? -3.797 -11.080 -5.025 1.00 96.38 110 PHE A O 1
ATOM 835 N N . ASP A 1 111 ? -4.451 -10.607 -2.931 1.00 95.44 111 ASP A N 1
ATOM 836 C CA . ASP A 1 111 ? -5.873 -10.451 -3.226 1.00 95.44 111 ASP A CA 1
ATOM 837 C C . ASP A 1 111 ? -6.396 -9.200 -2.527 1.00 95.44 111 ASP A C 1
ATOM 839 O O . ASP A 1 111 ? -6.422 -9.125 -1.296 1.00 95.44 111 ASP A O 1
ATOM 843 N N . LYS A 1 112 ? -6.847 -8.215 -3.309 1.00 92.50 112 LYS A N 1
ATOM 844 C CA . LYS A 1 112 ? -7.396 -6.974 -2.752 1.00 92.50 112 LYS A CA 1
ATOM 845 C C . LYS A 1 112 ? -8.644 -7.215 -1.898 1.00 92.50 112 LYS A C 1
ATOM 847 O O . LYS A 1 112 ? -8.897 -6.449 -0.977 1.00 92.50 112 LYS A O 1
ATOM 852 N N . ASN A 1 113 ? -9.389 -8.291 -2.160 1.00 92.00 113 ASN A N 1
ATOM 853 C CA . ASN A 1 113 ? -10.612 -8.623 -1.427 1.00 92.00 113 ASN A CA 1
ATOM 854 C C . ASN A 1 113 ? -10.333 -9.255 -0.056 1.00 92.00 113 ASN A C 1
ATOM 856 O O . ASN A 1 113 ? -11.249 -9.388 0.753 1.00 92.00 113 ASN A O 1
ATOM 860 N N . ALA A 1 114 ? -9.081 -9.633 0.230 1.00 91.44 114 ALA A N 1
ATOM 861 C CA . ALA A 1 114 ? -8.681 -10.069 1.566 1.00 91.44 114 ALA A CA 1
ATOM 862 C C . ALA A 1 114 ? -8.693 -8.911 2.585 1.00 91.44 114 ALA A C 1
ATOM 864 O O . ALA A 1 114 ? -8.690 -9.147 3.794 1.00 91.44 114 ALA A O 1
ATOM 865 N N . TYR A 1 115 ? -8.733 -7.663 2.108 1.00 90.12 115 TYR A N 1
ATOM 866 C CA . TYR A 1 115 ? -8.797 -6.458 2.924 1.00 90.12 115 TYR A CA 1
ATOM 867 C C . TYR A 1 115 ? -10.233 -5.924 2.944 1.00 90.12 115 TYR A C 1
ATOM 869 O O . TYR A 1 115 ? -10.843 -5.704 1.899 1.00 90.12 115 TYR A O 1
ATOM 877 N N . LYS A 1 116 ? -10.783 -5.712 4.143 1.00 87.56 116 LYS A N 1
ATOM 878 C CA . LYS A 1 116 ? -12.113 -5.112 4.320 1.00 87.56 116 LYS A CA 1
ATOM 879 C C . LYS A 1 116 ? -12.044 -3.591 4.198 1.00 87.56 116 LYS A C 1
ATOM 881 O O . LYS A 1 116 ? -11.033 -2.998 4.565 1.00 87.56 116 LYS A O 1
ATOM 886 N N . ASP A 1 117 ? -13.129 -3.002 3.699 1.00 89.00 117 ASP A N 1
ATOM 887 C CA . ASP A 1 117 ? -13.364 -1.553 3.672 1.00 89.00 117 ASP A CA 1
ATOM 888 C C . ASP A 1 117 ? -12.251 -0.737 2.993 1.00 89.00 117 ASP A C 1
ATOM 890 O O . ASP A 1 117 ? -11.945 0.377 3.410 1.00 89.00 117 ASP A O 1
ATOM 894 N N . VAL A 1 118 ? -11.640 -1.286 1.935 1.00 91.12 118 VAL A N 1
ATOM 895 C CA . VAL A 1 118 ? -10.584 -0.606 1.167 1.00 91.12 118 VAL A CA 1
ATOM 896 C C . VAL A 1 118 ? -11.116 0.693 0.562 1.00 91.12 118 VAL A C 1
ATOM 898 O O . VAL A 1 118 ? -12.055 0.685 -0.233 1.00 91.12 118 VAL A O 1
ATOM 901 N N . ASP A 1 119 ? -10.473 1.804 0.912 1.00 93.06 119 ASP A N 1
ATOM 902 C CA . ASP A 1 119 ? -10.735 3.124 0.346 1.00 93.06 119 ASP A CA 1
ATOM 903 C C . ASP A 1 119 ? -9.837 3.406 -0.862 1.00 93.06 119 ASP A C 1
ATOM 905 O O . ASP A 1 119 ? -10.292 3.786 -1.942 1.00 93.06 119 ASP A O 1
ATOM 909 N N . SER A 1 120 ? -8.533 3.180 -0.691 1.00 95.06 120 SER A N 1
ATOM 910 C CA . SER A 1 120 ? -7.551 3.380 -1.748 1.00 95.06 120 SER A CA 1
ATOM 911 C C . SER A 1 120 ? -6.363 2.441 -1.615 1.00 95.06 120 SER A C 1
ATOM 913 O O . SER A 1 120 ? -6.009 1.997 -0.523 1.00 95.06 120 SER A O 1
ATOM 915 N N . ILE A 1 121 ? -5.738 2.137 -2.751 1.00 97.38 121 ILE A N 1
ATOM 916 C CA . ILE A 1 121 ? -4.476 1.399 -2.802 1.00 97.38 121 ILE A CA 1
ATOM 917 C C . ILE A 1 121 ? -3.452 2.280 -3.503 1.00 97.38 121 ILE A C 1
ATOM 919 O O . ILE A 1 121 ? -3.657 2.662 -4.652 1.00 97.38 121 ILE A O 1
ATOM 923 N N . ILE A 1 122 ? -2.364 2.604 -2.812 1.00 98.06 122 ILE A N 1
ATOM 924 C CA . ILE A 1 122 ? -1.312 3.497 -3.292 1.00 98.06 122 ILE A CA 1
ATOM 925 C C . ILE A 1 122 ? -0.014 2.712 -3.422 1.00 98.06 122 ILE A C 1
ATOM 927 O O . ILE A 1 122 ? 0.430 2.061 -2.475 1.00 98.06 122 ILE A O 1
ATOM 931 N N . PHE A 1 123 ? 0.609 2.795 -4.594 1.00 98.44 123 PHE A N 1
ATOM 932 C CA . PHE A 1 123 ? 1.937 2.252 -4.831 1.00 98.44 123 PHE A CA 1
ATOM 933 C C . PHE A 1 123 ? 2.987 3.336 -4.584 1.00 98.44 123 PHE A C 1
ATOM 935 O O . PHE A 1 123 ? 2.872 4.448 -5.100 1.00 98.44 123 PHE A O 1
ATOM 942 N N . LEU A 1 124 ? 4.000 3.018 -3.779 1.00 98.00 124 LEU A N 1
ATOM 943 C CA . LEU A 1 124 ? 5.137 3.886 -3.502 1.00 98.00 124 LEU A CA 1
ATOM 944 C C . LEU A 1 124 ? 6.430 3.155 -3.829 1.00 98.00 124 LEU A C 1
ATOM 946 O O . LEU A 1 124 ? 6.606 1.991 -3.469 1.00 98.00 124 LEU A O 1
ATOM 950 N N . ALA A 1 125 ? 7.355 3.861 -4.463 1.00 97.50 125 ALA A N 1
ATOM 951 C CA . ALA A 1 125 ? 8.672 3.326 -4.757 1.00 97.50 125 ALA A CA 1
ATOM 952 C C . ALA A 1 125 ? 9.723 4.431 -4.789 1.00 97.50 125 ALA A C 1
ATOM 954 O O . ALA A 1 125 ? 9.450 5.550 -5.235 1.00 97.50 125 ALA A O 1
ATOM 955 N N . ASN A 1 126 ? 10.943 4.097 -4.369 1.00 97.38 126 ASN A N 1
ATOM 956 C CA . ASN A 1 126 ? 12.108 4.921 -4.645 1.00 97.38 126 ASN A CA 1
ATOM 957 C C . ASN A 1 126 ? 12.807 4.429 -5.921 1.00 97.38 126 ASN A C 1
ATOM 959 O O . ASN A 1 126 ? 13.630 3.509 -5.879 1.00 97.38 126 ASN A O 1
ATOM 963 N N . ALA A 1 127 ? 12.449 5.025 -7.057 1.00 97.56 127 ALA A N 1
ATOM 964 C CA . ALA A 1 127 ? 13.062 4.753 -8.353 1.00 97.56 127 ALA A CA 1
ATOM 965 C C . ALA A 1 127 ? 14.239 5.704 -8.607 1.00 97.56 127 ALA A C 1
ATOM 967 O O . ALA A 1 127 ? 14.179 6.881 -8.256 1.00 97.56 127 ALA A O 1
ATOM 968 N N . TYR A 1 128 ? 15.294 5.208 -9.248 1.00 97.38 128 TYR A N 1
ATOM 969 C CA . TYR A 1 128 ? 16.456 6.011 -9.627 1.00 97.38 128 TYR A CA 1
ATOM 970 C C . TYR A 1 128 ? 17.186 5.410 -10.826 1.00 97.38 128 TYR A C 1
ATOM 972 O O . TYR A 1 128 ? 17.061 4.222 -11.131 1.00 97.38 128 TYR A O 1
ATOM 980 N N . SER A 1 129 ? 17.954 6.244 -11.520 1.00 96.69 129 SER A N 1
ATOM 981 C CA . SER A 1 129 ? 18.669 5.882 -12.745 1.00 96.69 129 SER A CA 1
ATOM 982 C C . SER A 1 129 ? 20.165 6.181 -12.645 1.00 96.69 129 SER A C 1
ATOM 984 O O . SER A 1 129 ? 20.606 7.055 -11.898 1.00 96.69 129 SER A O 1
ATOM 986 N N . TYR A 1 130 ? 20.956 5.459 -13.428 1.00 95.44 130 TYR A N 1
ATOM 987 C CA . TYR A 1 130 ? 22.378 5.701 -13.650 1.00 95.44 130 TYR A CA 1
ATOM 988 C C . TYR A 1 130 ? 22.549 6.284 -15.055 1.00 95.44 130 TYR A C 1
ATOM 990 O O . TYR A 1 130 ? 23.099 5.651 -15.960 1.00 95.44 130 TYR A O 1
ATOM 998 N N . GLY A 1 131 ? 22.009 7.493 -15.228 1.00 92.38 131 GLY A N 1
ATOM 999 C CA . GLY A 1 131 ? 21.792 8.119 -16.530 1.00 92.38 131 GLY A CA 1
ATOM 1000 C C . GLY A 1 131 ? 20.513 7.611 -17.201 1.00 92.38 131 GLY A C 1
ATOM 1001 O O . GLY A 1 131 ? 20.080 6.490 -16.953 1.00 92.38 131 GLY A O 1
ATOM 1002 N N . GLY A 1 132 ? 19.919 8.438 -18.064 1.00 94.31 132 GLY A N 1
ATOM 1003 C CA . GLY A 1 132 ? 18.664 8.117 -18.748 1.00 94.31 132 GLY A CA 1
ATOM 1004 C C . GLY A 1 132 ? 17.442 8.214 -17.835 1.00 94.31 132 GLY A C 1
ATOM 1005 O O . GLY A 1 132 ? 17.295 9.196 -17.106 1.00 94.31 132 GLY A O 1
ATOM 1006 N N . LYS A 1 133 ? 16.536 7.233 -17.925 1.00 96.19 133 LYS A N 1
ATOM 1007 C CA . LYS A 1 133 ? 15.271 7.216 -17.179 1.00 96.19 133 LYS A CA 1
ATOM 1008 C C . LYS A 1 133 ? 14.933 5.815 -16.669 1.00 96.19 133 LYS A C 1
ATOM 1010 O O . LYS A 1 133 ? 14.859 4.860 -17.437 1.00 96.19 133 LYS A O 1
ATOM 1015 N N . ALA A 1 134 ? 14.653 5.708 -15.378 1.00 97.81 134 ALA A N 1
ATOM 1016 C CA . ALA A 1 134 ? 14.074 4.533 -14.751 1.00 97.81 134 ALA A CA 1
ATOM 1017 C C . ALA A 1 134 ? 12.546 4.590 -14.825 1.00 97.81 134 ALA A C 1
ATOM 1019 O O . ALA A 1 134 ? 11.937 5.606 -14.492 1.00 97.81 134 ALA A O 1
ATOM 1020 N N . GLN A 1 135 ? 11.932 3.484 -15.235 1.00 97.88 135 GLN A N 1
ATOM 1021 C CA . GLN A 1 135 ? 10.488 3.274 -15.178 1.00 97.88 135 GLN A CA 1
ATOM 1022 C C . GLN A 1 135 ? 10.189 2.112 -14.241 1.00 97.88 135 GLN A C 1
ATOM 1024 O O . GLN A 1 135 ? 10.732 1.024 -14.423 1.00 97.88 135 GLN A O 1
ATOM 1029 N N . VAL A 1 136 ? 9.333 2.344 -13.254 1.00 98.25 136 VAL A N 1
ATOM 1030 C CA . VAL A 1 136 ? 8.971 1.374 -12.221 1.00 98.25 136 VAL A CA 1
ATOM 1031 C C . VAL A 1 136 ? 7.456 1.305 -12.132 1.00 98.25 136 VAL A C 1
ATOM 1033 O O . VAL A 1 136 ? 6.807 2.332 -11.994 1.00 98.25 136 VAL A O 1
ATOM 1036 N N . GLU A 1 137 ? 6.874 0.117 -12.211 1.00 98.44 137 GLU A N 1
ATOM 1037 C CA . GLU A 1 137 ? 5.416 -0.050 -12.228 1.00 98.44 137 GLU A CA 1
ATOM 1038 C C . GLU A 1 137 ? 4.993 -1.370 -11.577 1.00 98.44 137 GLU A C 1
ATOM 1040 O O . GLU A 1 137 ? 5.780 -2.319 -11.499 1.00 98.44 137 GLU A O 1
ATOM 1045 N N . LEU A 1 138 ? 3.743 -1.446 -11.117 1.00 98.50 138 LEU A N 1
ATOM 1046 C CA . LEU A 1 138 ? 3.168 -2.701 -10.643 1.00 98.50 138 LEU A CA 1
ATOM 1047 C C . LEU A 1 138 ? 2.922 -3.640 -11.831 1.00 98.50 138 LEU A C 1
ATOM 1049 O O . LEU A 1 138 ? 2.381 -3.248 -12.869 1.00 98.50 138 LEU A O 1
ATOM 1053 N N . TYR A 1 139 ? 3.277 -4.908 -11.656 1.00 98.25 139 TYR A N 1
ATOM 1054 C CA . TYR A 1 139 ? 3.200 -5.931 -12.689 1.00 98.25 139 TYR A CA 1
ATOM 1055 C C . TYR A 1 139 ? 2.466 -7.165 -12.170 1.00 98.25 139 TYR A C 1
ATOM 1057 O O . TYR A 1 139 ? 2.883 -7.792 -11.199 1.00 98.25 139 TYR A O 1
ATOM 1065 N N . ASN A 1 140 ? 1.367 -7.532 -12.819 1.00 98.06 140 ASN A N 1
ATOM 1066 C CA . ASN A 1 140 ? 0.680 -8.787 -12.574 1.00 98.06 140 ASN A CA 1
ATOM 1067 C C . ASN A 1 140 ? 1.476 -9.916 -13.235 1.00 98.06 140 ASN A C 1
ATOM 1069 O O . ASN A 1 140 ? 1.401 -10.125 -14.447 1.00 98.06 140 ASN A O 1
ATOM 1073 N N . ILE A 1 141 ? 2.230 -10.654 -12.426 1.00 97.50 141 ILE A N 1
ATOM 1074 C CA . ILE A 1 141 ? 3.071 -11.758 -12.885 1.00 97.50 141 ILE A CA 1
ATOM 1075 C C . ILE A 1 141 ? 2.205 -12.924 -13.368 1.00 97.50 141 ILE A C 1
ATOM 1077 O O . ILE A 1 141 ? 2.550 -13.555 -14.366 1.00 97.50 141 ILE A O 1
ATOM 1081 N N . THR A 1 142 ? 1.064 -13.179 -12.714 1.00 97.06 142 THR A N 1
ATOM 1082 C CA . THR A 1 142 ? 0.130 -14.249 -13.101 1.00 97.06 142 THR A CA 1
ATOM 1083 C C . THR A 1 142 ? -0.339 -14.081 -14.546 1.00 97.06 142 THR A C 1
ATOM 1085 O O . THR A 1 142 ? -0.307 -15.038 -15.315 1.00 97.06 142 THR A O 1
ATOM 1088 N N . ASN A 1 143 ? -0.705 -12.856 -14.936 1.00 95.69 143 ASN A N 1
ATOM 1089 C CA . ASN A 1 143 ? -1.258 -12.565 -16.264 1.00 95.69 143 ASN A CA 1
ATOM 1090 C C . ASN A 1 143 ? -0.252 -11.923 -17.231 1.00 95.69 143 ASN A C 1
ATOM 1092 O O . ASN A 1 143 ? -0.612 -11.615 -18.365 1.00 95.69 143 ASN A O 1
ATOM 1096 N N . LYS A 1 144 ? 0.998 -11.718 -16.798 1.00 96.56 144 LYS A N 1
ATOM 1097 C CA . LYS A 1 144 ? 2.058 -11.035 -17.558 1.00 96.56 144 LYS A CA 1
ATOM 1098 C C . LYS A 1 144 ? 1.620 -9.667 -18.096 1.00 96.56 144 LYS A C 1
ATOM 1100 O O . LYS A 1 144 ? 1.843 -9.335 -19.259 1.00 96.56 144 LYS A O 1
ATOM 1105 N N . SER A 1 145 ? 0.964 -8.880 -17.248 1.00 97.12 145 SER A N 1
ATOM 1106 C CA . SER A 1 145 ? 0.390 -7.588 -17.623 1.00 97.12 145 SER A CA 1
ATOM 1107 C C . SER A 1 145 ? 0.734 -6.500 -16.614 1.00 97.12 145 SER A C 1
ATOM 1109 O O . SER A 1 145 ? 0.982 -6.756 -15.440 1.00 97.12 145 SER A O 1
ATOM 1111 N N . VAL A 1 146 ? 0.723 -5.256 -17.071 1.00 98.25 146 VAL A N 1
ATOM 1112 C CA . VAL A 1 146 ? 0.906 -4.075 -16.219 1.00 98.25 146 VAL A CA 1
ATOM 1113 C C . VAL A 1 146 ? -0.378 -3.768 -15.466 1.00 98.25 146 VAL A C 1
ATOM 1115 O O . VAL A 1 146 ? -1.461 -4.021 -15.989 1.00 98.25 146 VAL A O 1
ATOM 1118 N N . ILE A 1 147 ? -0.264 -3.200 -14.265 1.00 98.44 147 ILE A N 1
ATOM 1119 C CA . ILE A 1 147 ? -1.396 -2.529 -13.620 1.00 98.44 147 ILE A CA 1
ATOM 1120 C C . ILE A 1 147 ? -1.461 -1.085 -14.115 1.00 98.44 147 ILE A C 1
ATOM 1122 O O . ILE A 1 147 ? -0.524 -0.309 -13.912 1.00 98.44 147 ILE A O 1
ATOM 1126 N N . ASP A 1 148 ? -2.568 -0.717 -14.749 1.00 98.06 148 ASP A N 1
ATOM 1127 C CA . ASP A 1 148 ? -2.763 0.628 -15.289 1.00 98.06 148 ASP A CA 1
ATOM 1128 C C . ASP A 1 148 ? -2.535 1.718 -14.232 1.00 98.06 148 ASP A C 1
ATOM 1130 O O . ASP A 1 148 ? -2.876 1.560 -13.059 1.00 98.06 148 ASP A O 1
ATOM 1134 N N . ASN A 1 149 ? -1.971 2.848 -14.668 1.00 98.19 149 ASN A N 1
ATOM 1135 C CA . ASN A 1 149 ? -1.653 4.023 -13.844 1.00 98.19 149 ASN A CA 1
ATOM 1136 C C . ASN A 1 149 ? -0.665 3.777 -12.690 1.00 98.19 149 ASN A C 1
ATOM 1138 O O . ASN A 1 149 ? -0.510 4.635 -11.823 1.00 98.19 149 ASN A O 1
ATOM 1142 N N . SER A 1 150 ? 0.042 2.644 -12.686 1.00 98.56 150 SER A N 1
ATOM 1143 C CA . SER A 1 150 ? 1.039 2.340 -11.653 1.00 98.56 150 SER A CA 1
ATOM 1144 C C . SER A 1 150 ? 2.462 2.827 -11.966 1.00 98.56 150 SER A C 1
ATOM 1146 O O . SER A 1 150 ? 3.375 2.575 -11.182 1.00 98.56 150 SER A O 1
ATOM 1148 N N . LEU A 1 151 ? 2.673 3.507 -13.099 1.00 98.56 151 LEU A N 1
ATOM 1149 C CA . LEU A 1 151 ? 3.997 3.948 -13.540 1.00 98.56 151 LEU A CA 1
ATOM 1150 C C . LEU A 1 151 ? 4.550 5.083 -12.664 1.00 98.56 151 LEU A C 1
ATOM 1152 O O . LEU A 1 151 ? 3.953 6.149 -12.540 1.00 98.56 151 LEU A O 1
ATOM 1156 N N . ILE A 1 152 ? 5.753 4.864 -12.147 1.00 98.56 152 ILE A N 1
ATOM 1157 C CA . ILE A 1 152 ? 6.622 5.832 -11.489 1.00 98.56 152 ILE A CA 1
ATOM 1158 C C . ILE A 1 152 ? 7.882 5.985 -12.346 1.00 98.56 152 ILE A C 1
ATOM 1160 O O . ILE A 1 152 ? 8.561 5.005 -12.653 1.00 98.56 152 ILE A O 1
ATOM 1164 N N . GLU A 1 153 ? 8.214 7.221 -12.720 1.00 97.94 153 GLU A N 1
ATOM 1165 C CA . GLU A 1 153 ? 9.422 7.533 -13.488 1.00 97.94 153 GLU A CA 1
ATOM 1166 C C . GLU A 1 153 ? 10.439 8.324 -12.656 1.00 97.94 153 GLU A C 1
ATOM 1168 O O . GLU A 1 153 ? 10.086 9.172 -11.827 1.00 97.94 153 GLU A O 1
ATOM 1173 N N . ALA A 1 154 ? 11.722 8.068 -12.898 1.00 97.81 154 ALA A N 1
ATOM 1174 C CA . ALA A 1 154 ? 12.822 8.789 -12.272 1.00 97.81 154 ALA A CA 1
ATOM 1175 C C . ALA A 1 154 ? 13.992 8.971 -13.241 1.00 97.81 154 ALA A C 1
ATOM 1177 O O . ALA A 1 154 ? 14.360 8.054 -13.969 1.00 97.81 154 ALA A O 1
ATOM 1178 N N . THR A 1 155 ? 14.594 10.152 -13.228 1.00 97.25 155 THR A N 1
ATOM 1179 C CA . THR A 1 155 ? 15.834 10.482 -13.958 1.00 97.25 155 THR A CA 1
ATOM 1180 C C . THR A 1 155 ? 16.969 10.826 -12.995 1.00 97.25 155 THR A C 1
ATOM 1182 O O . THR A 1 155 ? 18.106 11.051 -13.397 1.00 97.25 155 THR A O 1
ATOM 1185 N N . GLU A 1 156 ? 16.663 10.895 -11.703 1.00 97.06 156 GLU A N 1
ATOM 1186 C CA . GLU A 1 156 ? 17.577 11.237 -10.630 1.00 97.06 156 GLU A CA 1
ATOM 1187 C C . GLU A 1 156 ? 18.496 10.047 -10.303 1.00 97.06 156 GLU A C 1
ATOM 1189 O O . GLU A 1 156 ? 18.116 8.882 -10.455 1.00 97.06 156 GLU A O 1
ATOM 1194 N N . SER A 1 157 ? 19.715 10.334 -9.841 1.00 96.00 157 SER A N 1
ATOM 1195 C CA . SER A 1 157 ? 20.617 9.317 -9.293 1.00 96.00 157 SER A CA 1
ATOM 1196 C C . SER A 1 157 ? 20.189 8.904 -7.884 1.00 96.00 157 SER A C 1
ATOM 1198 O O . SER A 1 157 ? 19.451 9.627 -7.217 1.00 96.00 157 SER A O 1
ATOM 1200 N N . PHE A 1 158 ? 20.695 7.767 -7.391 1.00 94.25 158 PHE A N 1
ATOM 1201 C CA . PHE A 1 158 ? 20.355 7.251 -6.057 1.00 94.25 158 PHE A CA 1
ATOM 1202 C C . PHE A 1 158 ? 20.501 8.298 -4.937 1.00 94.25 158 PHE A C 1
ATOM 1204 O O . PHE A 1 158 ? 19.607 8.437 -4.107 1.00 94.25 158 PHE A O 1
ATOM 1211 N N . ALA A 1 159 ? 21.583 9.084 -4.948 1.00 95.44 159 ALA A N 1
ATOM 1212 C CA . ALA A 1 159 ? 21.858 10.092 -3.919 1.00 95.44 159 ALA A CA 1
ATOM 1213 C C . ALA A 1 159 ? 20.809 11.219 -3.850 1.00 95.44 159 ALA A C 1
ATOM 1215 O O . ALA A 1 159 ? 20.643 11.827 -2.799 1.00 95.44 159 ALA A O 1
ATOM 1216 N N . ASN A 1 160 ? 20.101 11.474 -4.954 1.00 96.38 160 ASN A N 1
ATOM 1217 C CA . ASN A 1 160 ? 19.075 12.515 -5.066 1.00 96.38 160 ASN A CA 1
ATOM 1218 C C . ASN A 1 160 ? 17.664 11.926 -5.223 1.00 96.38 160 ASN A C 1
ATOM 1220 O O . ASN A 1 160 ? 16.715 12.650 -5.519 1.00 96.38 160 ASN A O 1
ATOM 1224 N N . SER A 1 161 ? 17.539 10.606 -5.094 1.00 95.88 161 SER A N 1
ATOM 1225 C CA . SER A 1 161 ? 16.286 9.897 -5.305 1.00 95.88 161 SER A CA 1
ATOM 1226 C C . SER A 1 161 ? 15.306 10.167 -4.168 1.00 95.88 161 SER A C 1
ATOM 1228 O O . SER A 1 161 ? 15.692 10.333 -3.009 1.00 95.88 161 SER A O 1
ATOM 1230 N N . VAL A 1 162 ? 14.023 10.231 -4.510 1.00 95.88 162 VAL A N 1
ATOM 1231 C CA . VAL A 1 162 ? 12.935 10.445 -3.557 1.00 95.88 162 VAL A CA 1
ATOM 1232 C C . VAL A 1 162 ? 11.851 9.408 -3.793 1.00 95.88 162 VAL A C 1
ATOM 1234 O O . VAL A 1 162 ? 11.580 9.016 -4.930 1.00 95.88 162 VAL A O 1
ATOM 1237 N N . ILE A 1 163 ? 11.194 8.990 -2.713 1.00 96.75 163 ILE A N 1
ATOM 1238 C CA . ILE A 1 163 ? 10.031 8.111 -2.812 1.00 96.75 163 ILE A CA 1
ATOM 1239 C C . ILE A 1 163 ? 8.916 8.873 -3.531 1.00 96.75 163 ILE A C 1
ATOM 1241 O O . ILE A 1 163 ? 8.453 9.915 -3.063 1.00 96.75 163 ILE A O 1
ATOM 1245 N N . LYS A 1 164 ? 8.472 8.329 -4.662 1.00 98.19 164 LYS A N 1
ATOM 1246 C CA . LYS A 1 164 ? 7.309 8.808 -5.414 1.00 98.19 164 LYS A CA 1
ATOM 1247 C C . LYS A 1 164 ? 6.132 7.871 -5.151 1.00 98.19 164 LYS A C 1
ATOM 1249 O O . LYS A 1 164 ? 6.318 6.735 -4.710 1.00 98.19 164 LYS A O 1
ATOM 1254 N N . ARG A 1 165 ? 4.916 8.358 -5.398 1.00 97.75 165 ARG A N 1
ATOM 1255 C CA . ARG A 1 165 ? 3.677 7.600 -5.191 1.00 97.75 165 ARG A CA 1
ATOM 1256 C C . ARG A 1 165 ? 2.735 7.727 -6.377 1.00 97.75 165 ARG A C 1
ATOM 1258 O O . ARG A 1 165 ? 2.758 8.747 -7.064 1.00 97.75 165 ARG A O 1
ATOM 1265 N N . THR A 1 166 ? 1.887 6.728 -6.564 1.00 98.56 166 THR A N 1
ATOM 1266 C CA . THR A 1 166 ? 0.799 6.757 -7.543 1.00 98.56 166 THR A CA 1
ATOM 1267 C C . THR A 1 166 ? -0.447 7.451 -6.990 1.00 98.56 166 THR A C 1
ATOM 1269 O O . THR A 1 166 ? -0.565 7.723 -5.793 1.00 98.56 166 THR A O 1
ATOM 1272 N N . GLU A 1 167 ? -1.402 7.690 -7.882 1.00 97.38 167 GLU A N 1
ATOM 1273 C CA . GLU A 1 167 ? -2.818 7.894 -7.556 1.00 97.38 167 GLU A CA 1
ATOM 1274 C C . GLU A 1 167 ? -3.447 6.599 -6.991 1.00 97.38 167 GLU A C 1
ATOM 1276 O O . GLU A 1 167 ? -2.775 5.569 -6.855 1.00 97.38 167 GLU A O 1
ATOM 1281 N N . ASN A 1 168 ? -4.747 6.637 -6.680 1.00 97.38 168 ASN A N 1
ATOM 1282 C CA . ASN A 1 168 ? -5.505 5.465 -6.235 1.00 97.38 168 ASN A CA 1
ATOM 1283 C C . ASN A 1 168 ? -5.578 4.377 -7.325 1.00 97.38 168 ASN A C 1
ATOM 1285 O O . ASN A 1 168 ? -6.081 4.608 -8.424 1.00 97.38 168 ASN A O 1
ATOM 1289 N N . LEU A 1 169 ? -5.127 3.168 -6.987 1.00 98.06 169 LEU A N 1
ATOM 1290 C CA . LEU A 1 169 ? -5.105 1.989 -7.857 1.00 98.06 169 LEU A CA 1
ATOM 1291 C C . LEU A 1 169 ? -6.153 0.929 -7.490 1.00 98.06 169 LEU A C 1
ATOM 1293 O O . LEU A 1 169 ? -6.171 -0.138 -8.101 1.00 98.06 169 LEU A O 1
ATOM 1297 N N . SER A 1 170 ? -7.022 1.178 -6.508 1.00 95.25 170 SER A N 1
ATOM 1298 C CA . SER A 1 170 ? -8.008 0.192 -6.019 1.00 95.25 170 SER A CA 1
ATOM 1299 C C . SER A 1 170 ? -8.886 -0.411 -7.129 1.00 95.25 170 SER A C 1
ATOM 1301 O O . SER A 1 170 ? -9.103 -1.629 -7.158 1.00 95.25 170 SER A O 1
ATOM 1303 N N . ASP A 1 171 ? -9.305 0.410 -8.094 1.00 95.75 171 ASP A N 1
ATOM 1304 C CA . ASP A 1 171 ? -10.085 -0.019 -9.264 1.00 95.75 171 ASP A CA 1
ATOM 1305 C C . ASP A 1 171 ? -9.232 -0.651 -10.372 1.00 95.75 171 ASP A C 1
ATOM 1307 O O . ASP A 1 171 ? -9.753 -1.349 -11.240 1.00 95.75 171 ASP A O 1
ATOM 1311 N N . LYS A 1 172 ? -7.919 -0.401 -10.368 1.00 97.62 172 LYS A N 1
ATOM 1312 C CA . LYS A 1 172 ? -6.977 -0.892 -11.389 1.00 97.62 172 LYS A CA 1
ATOM 1313 C C . LYS A 1 172 ? -6.426 -2.267 -11.056 1.00 97.62 172 LYS A C 1
ATOM 1315 O O . LYS A 1 172 ? -6.085 -3.033 -11.952 1.00 97.62 172 LYS A O 1
ATOM 1320 N N . ILE A 1 173 ? -6.347 -2.591 -9.772 1.00 95.81 173 ILE A N 1
ATOM 1321 C CA . ILE A 1 173 ? -5.925 -3.908 -9.316 1.00 95.81 173 ILE A CA 1
ATOM 1322 C C . ILE A 1 173 ? -7.041 -4.923 -9.627 1.00 95.81 173 ILE A C 1
ATOM 1324 O O . ILE A 1 173 ? -8.179 -4.723 -9.189 1.00 95.81 173 ILE A O 1
ATOM 1328 N N . PRO A 1 174 ? -6.746 -6.017 -10.355 1.00 94.00 174 PRO A N 1
ATOM 1329 C CA . PRO A 1 174 ? -7.713 -7.070 -10.642 1.00 94.00 174 PRO A CA 1
ATOM 1330 C C . PRO A 1 174 ? -8.330 -7.676 -9.379 1.00 94.00 174 PRO A C 1
ATOM 1332 O O . PRO A 1 174 ? -7.702 -7.741 -8.324 1.00 94.00 174 PRO A O 1
ATOM 1335 N N . SER A 1 175 ? -9.567 -8.149 -9.500 1.00 87.69 175 SER A N 1
ATOM 1336 C CA . SER A 1 175 ? -10.196 -8.959 -8.455 1.00 87.69 175 SER A CA 1
ATOM 1337 C C . SER A 1 175 ? -9.659 -10.392 -8.490 1.00 87.69 175 SER A C 1
ATOM 1339 O O . SER A 1 175 ? -9.483 -10.960 -9.567 1.00 87.69 175 SER A O 1
ATOM 1341 N N . GLY A 1 176 ? -9.464 -10.987 -7.312 1.00 88.94 176 GLY A N 1
ATOM 1342 C CA . GLY A 1 176 ? -8.941 -12.344 -7.153 1.00 88.94 176 GLY A CA 1
ATOM 1343 C C . GLY A 1 176 ? -7.436 -12.382 -6.882 1.00 88.94 176 GLY A C 1
ATOM 1344 O O . GLY A 1 176 ? -6.753 -11.359 -6.907 1.00 88.94 176 GLY A O 1
ATOM 1345 N N . LYS A 1 177 ? -6.927 -13.585 -6.600 1.00 95.69 177 LYS A N 1
ATOM 1346 C CA . LYS A 1 177 ? -5.522 -13.813 -6.238 1.00 95.69 177 LYS A CA 1
ATOM 1347 C C . LYS A 1 177 ? -4.597 -13.651 -7.441 1.00 95.69 177 LYS A C 1
ATOM 1349 O O . LYS A 1 177 ? -4.764 -14.338 -8.449 1.00 95.69 177 LYS A O 1
ATOM 1354 N N . ILE A 1 178 ? -3.589 -12.795 -7.305 1.00 96.94 178 ILE A N 1
ATOM 1355 C CA . ILE A 1 178 ? -2.539 -12.572 -8.301 1.00 96.94 178 ILE A CA 1
ATOM 1356 C C . ILE A 1 178 ? -1.159 -12.535 -7.641 1.00 96.94 178 ILE A C 1
ATOM 1358 O O . ILE A 1 178 ? -1.001 -12.078 -6.515 1.00 96.94 178 ILE A O 1
ATOM 1362 N N . ASN A 1 179 ? -0.128 -12.954 -8.370 1.00 97.38 179 ASN A N 1
ATOM 1363 C CA . ASN A 1 179 ? 1.251 -12.677 -7.986 1.00 97.38 179 ASN A CA 1
ATOM 1364 C C . ASN A 1 179 ? 1.593 -11.268 -8.457 1.00 97.38 179 ASN A C 1
ATOM 1366 O O . ASN A 1 179 ? 1.777 -11.032 -9.653 1.00 97.38 179 ASN A O 1
ATOM 1370 N N . LEU A 1 180 ? 1.626 -10.323 -7.523 1.00 97.62 180 LEU A N 1
ATOM 1371 C CA . LEU A 1 180 ? 1.896 -8.926 -7.823 1.00 97.62 180 LEU A CA 1
ATOM 1372 C C . LEU A 1 180 ? 3.389 -8.645 -7.637 1.00 97.62 180 LEU A C 1
ATOM 1374 O O . LEU A 1 180 ? 3.973 -8.894 -6.585 1.00 97.62 180 LEU A O 1
ATOM 1378 N N . GLY A 1 181 ? 4.021 -8.145 -8.687 1.00 96.94 181 GLY A N 1
ATOM 1379 C CA . GLY A 1 181 ? 5.431 -7.796 -8.723 1.00 96.94 181 GLY A CA 1
ATOM 1380 C C . GLY A 1 181 ? 5.659 -6.338 -9.076 1.00 96.94 181 GLY A C 1
ATOM 1381 O O . GLY A 1 181 ? 4.718 -5.585 -9.326 1.00 96.94 181 GLY A O 1
ATOM 1382 N N . ILE A 1 182 ? 6.932 -5.965 -9.133 1.00 97.88 182 ILE A N 1
ATOM 1383 C CA . ILE A 1 182 ? 7.380 -4.666 -9.627 1.00 97.88 182 ILE A CA 1
ATOM 1384 C C . ILE A 1 182 ? 8.192 -4.900 -10.887 1.00 97.88 182 ILE A C 1
ATOM 1386 O O . ILE A 1 182 ? 9.169 -5.649 -10.859 1.00 97.88 182 ILE A O 1
ATOM 1390 N N . ARG A 1 183 ? 7.817 -4.246 -11.982 1.00 97.88 183 ARG A N 1
ATOM 1391 C CA . ARG A 1 183 ? 8.638 -4.208 -13.187 1.00 97.88 183 ARG A CA 1
ATOM 1392 C C . ARG A 1 183 ? 9.487 -2.947 -13.180 1.00 97.88 183 ARG A C 1
ATOM 1394 O O . ARG A 1 183 ? 8.966 -1.851 -13.005 1.00 97.88 183 ARG A O 1
ATOM 1401 N N . VAL A 1 184 ? 10.783 -3.117 -13.409 1.00 97.88 184 VAL A N 1
ATOM 1402 C CA . V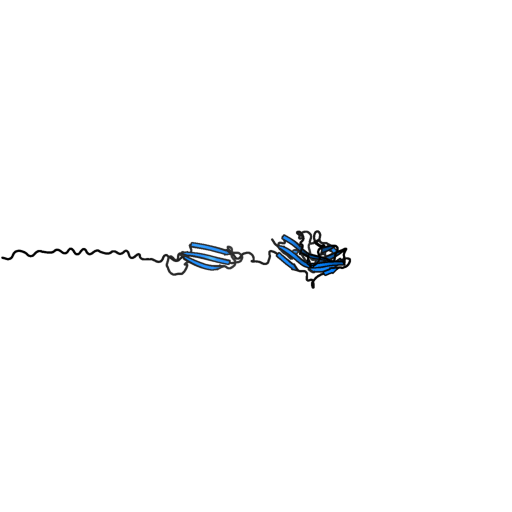AL A 1 184 ? 11.765 -2.043 -13.571 1.00 97.88 184 VAL A CA 1
ATOM 1403 C C . VAL A 1 184 ? 12.274 -2.077 -15.003 1.00 97.88 184 VAL A C 1
ATOM 1405 O O . VAL A 1 184 ? 12.685 -3.134 -15.478 1.00 97.88 184 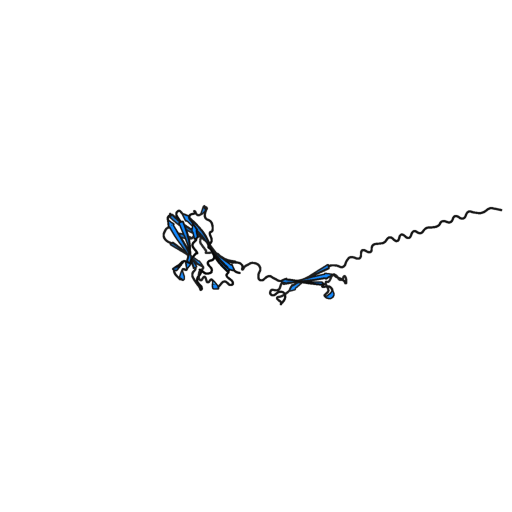VAL A O 1
ATOM 1408 N N . ARG A 1 185 ? 12.281 -0.936 -15.690 1.00 97.81 185 ARG A N 1
ATOM 1409 C CA . ARG A 1 185 ? 12.854 -0.794 -17.032 1.00 97.81 185 ARG A CA 1
ATOM 1410 C C . ARG A 1 185 ? 13.842 0.347 -17.093 1.00 97.81 185 ARG A C 1
ATOM 1412 O O . ARG A 1 185 ? 13.614 1.409 -16.511 1.00 97.81 185 ARG A O 1
ATOM 1419 N N . ASN A 1 186 ? 14.895 0.119 -17.868 1.00 97.12 186 ASN A N 1
ATOM 1420 C CA . ASN A 1 186 ? 15.868 1.140 -18.206 1.00 97.12 186 ASN A CA 1
ATOM 1421 C C . ASN A 1 186 ? 15.534 1.772 -19.565 1.00 97.12 186 ASN A C 1
ATOM 1423 O O . ASN A 1 186 ? 15.511 1.084 -20.584 1.00 97.12 186 ASN A O 1
ATOM 1427 N N . GLN A 1 187 ? 15.273 3.077 -19.584 1.00 95.00 187 GLN A N 1
ATOM 1428 C CA . GLN A 1 187 ? 15.010 3.866 -20.789 1.00 95.00 187 GLN A CA 1
ATOM 1429 C C . GLN A 1 187 ? 16.217 4.767 -21.072 1.00 95.00 187 GLN A C 1
ATOM 1431 O O . GLN A 1 187 ? 16.204 5.971 -20.810 1.00 95.00 187 GLN A O 1
ATOM 1436 N N . GLY A 1 188 ? 17.274 4.148 -21.603 1.00 91.12 188 GLY A N 1
ATOM 1437 C CA . GLY A 1 188 ? 18.559 4.796 -21.880 1.00 91.12 188 GLY A CA 1
ATOM 1438 C C . GLY A 1 188 ? 19.450 4.934 -20.643 1.00 91.12 188 GLY A C 1
ATOM 1439 O O . GLY A 1 188 ? 18.998 4.765 -19.522 1.00 91.12 188 GLY A O 1
ATOM 1440 N N . GLY A 1 189 ? 20.731 5.251 -20.845 1.00 92.44 189 GLY A N 1
ATOM 1441 C CA . GLY A 1 189 ? 21.727 5.274 -19.765 1.00 92.44 189 GLY A CA 1
ATOM 1442 C C . GLY A 1 189 ? 22.192 3.881 -19.332 1.00 92.44 189 GLY A C 1
ATOM 1443 O O . GLY A 1 189 ? 21.877 2.883 -19.980 1.00 92.44 189 GLY A O 1
ATOM 1444 N N . SER A 1 190 ? 22.976 3.809 -18.255 1.00 95.56 190 SER A N 1
ATOM 1445 C CA . SER A 1 190 ? 23.701 2.584 -17.885 1.00 95.56 190 SER A CA 1
ATOM 1446 C C . SER A 1 190 ? 22.868 1.593 -17.071 1.00 95.56 190 SER A C 1
ATOM 1448 O O . SER A 1 190 ? 23.098 0.389 -17.171 1.00 95.56 190 SER A O 1
ATOM 1450 N N . ALA A 1 191 ? 21.928 2.077 -16.251 1.00 96.62 191 ALA A N 1
ATOM 1451 C CA . ALA A 1 191 ? 21.029 1.231 -15.468 1.00 96.62 191 ALA A CA 1
ATOM 1452 C C . ALA A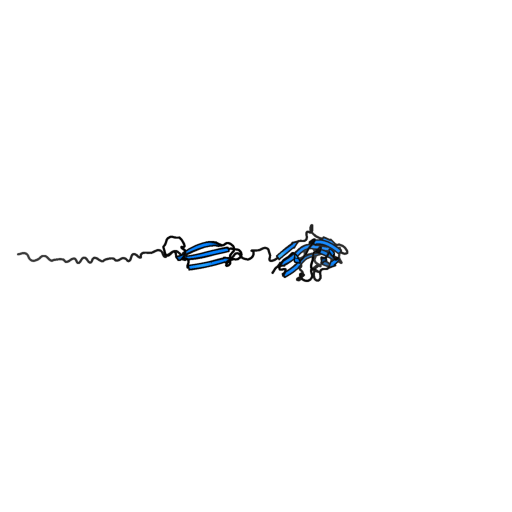 1 191 ? 19.828 2.000 -14.900 1.00 96.62 191 ALA A C 1
ATOM 1454 O O . ALA A 1 191 ? 19.900 3.200 -14.646 1.00 96.62 191 ALA A O 1
ATOM 1455 N N . ALA A 1 192 ? 18.765 1.264 -14.592 1.00 97.44 192 ALA A N 1
ATOM 1456 C CA . ALA A 1 192 ? 17.627 1.707 -13.798 1.00 97.44 192 ALA A CA 1
ATOM 1457 C C . ALA A 1 192 ? 17.457 0.799 -12.581 1.00 97.44 192 ALA A C 1
ATOM 1459 O O . ALA A 1 192 ? 17.731 -0.401 -12.652 1.00 97.44 192 ALA A O 1
ATOM 1460 N N . ALA A 1 193 ? 17.002 1.359 -11.467 1.00 96.38 193 ALA A N 1
ATOM 1461 C CA . ALA A 1 193 ? 16.841 0.622 -10.227 1.00 96.38 193 ALA A CA 1
ATOM 1462 C C . ALA A 1 193 ? 15.659 1.122 -9.397 1.00 96.38 193 ALA A C 1
ATOM 1464 O O . ALA A 1 193 ? 15.175 2.245 -9.553 1.00 96.38 193 ALA A O 1
ATOM 1465 N N . VAL A 1 194 ? 15.218 0.257 -8.488 1.00 97.19 194 VAL A N 1
ATOM 1466 C CA . VAL A 1 194 ? 14.220 0.564 -7.471 1.00 97.19 194 VAL A CA 1
ATOM 1467 C C . VAL A 1 194 ? 14.663 0.031 -6.112 1.00 97.19 194 VAL A C 1
ATOM 1469 O O . VAL A 1 194 ? 15.155 -1.094 -5.996 1.00 97.19 194 VAL A O 1
ATOM 1472 N N . SER A 1 195 ? 14.448 0.836 -5.079 1.00 94.50 195 SER A N 1
ATOM 1473 C CA . SER A 1 195 ? 14.515 0.444 -3.669 1.00 94.50 195 SER A CA 1
ATOM 1474 C C . SER A 1 195 ? 13.252 0.925 -2.951 1.00 94.50 195 SER A C 1
ATOM 1476 O O . SER A 1 195 ? 12.465 1.669 -3.536 1.00 94.50 195 SER A O 1
ATOM 1478 N N . MET A 1 196 ? 13.054 0.518 -1.692 1.00 93.38 196 MET A N 1
ATOM 1479 C CA . MET A 1 196 ? 11.950 0.986 -0.836 1.00 93.38 196 MET A CA 1
ATOM 1480 C C . MET A 1 196 ? 10.590 0.956 -1.544 1.00 93.38 196 MET A C 1
ATOM 1482 O O . MET A 1 196 ? 10.061 1.981 -1.973 1.00 93.38 196 MET A O 1
ATOM 1486 N N . VAL A 1 197 ? 10.049 -0.247 -1.689 1.00 96.44 197 VAL A N 1
ATOM 1487 C CA . VAL A 1 197 ? 8.821 -0.508 -2.437 1.00 96.44 197 VAL A CA 1
ATOM 1488 C C . VAL A 1 197 ? 7.708 -0.829 -1.452 1.00 96.44 197 VAL A C 1
ATOM 1490 O O . VAL A 1 197 ? 7.813 -1.797 -0.698 1.00 96.44 197 VAL A O 1
ATOM 1493 N N . TYR A 1 198 ? 6.627 -0.055 -1.500 1.00 96.75 198 TYR A N 1
ATOM 1494 C CA . TYR A 1 198 ? 5.470 -0.237 -0.635 1.00 96.75 198 TYR A CA 1
ATOM 1495 C C . TYR A 1 198 ? 4.168 -0.252 -1.428 1.00 96.75 198 TYR A C 1
ATOM 1497 O O . TYR A 1 198 ? 3.977 0.528 -2.361 1.00 96.75 198 TYR A O 1
ATOM 1505 N N . LEU A 1 199 ? 3.239 -1.096 -0.995 1.00 96.88 199 LEU A N 1
ATOM 1506 C CA . LEU A 1 199 ? 1.831 -1.014 -1.351 1.00 96.88 199 LEU A CA 1
ATOM 1507 C C . LEU A 1 199 ? 1.055 -0.656 -0.083 1.00 96.88 199 LEU A C 1
ATOM 1509 O O . LEU A 1 199 ? 1.039 -1.428 0.877 1.00 96.88 199 LEU A O 1
ATOM 1513 N N . ILE A 1 200 ? 0.456 0.532 -0.054 1.00 96.00 200 ILE A N 1
ATOM 1514 C CA . ILE A 1 200 ? -0.327 1.009 1.086 1.00 96.00 200 ILE A CA 1
ATOM 1515 C C . ILE A 1 200 ? -1.804 0.877 0.748 1.00 96.00 200 ILE A C 1
ATOM 1517 O O . ILE A 1 200 ? -2.268 1.409 -0.256 1.00 96.00 200 ILE A O 1
ATOM 1521 N N . ILE A 1 201 ? -2.536 0.175 1.600 1.00 95.50 201 ILE A N 1
ATOM 1522 C CA . ILE A 1 201 ? -3.970 -0.065 1.478 1.00 95.50 201 ILE A CA 1
ATOM 1523 C C . ILE A 1 201 ? -4.650 0.746 2.567 1.00 95.50 201 ILE A C 1
ATOM 1525 O O . ILE A 1 201 ? -4.568 0.373 3.734 1.00 95.50 201 ILE A O 1
ATOM 1529 N N . TYR A 1 202 ? -5.295 1.845 2.205 1.00 92.75 202 TYR A N 1
ATOM 1530 C CA . TYR A 1 202 ? -6.086 2.650 3.128 1.00 92.75 202 TYR A CA 1
ATOM 1531 C C . TYR A 1 202 ? -7.475 2.041 3.307 1.00 92.75 202 TYR A C 1
ATOM 1533 O O . TYR A 1 202 ? -8.067 1.569 2.333 1.00 92.75 202 TYR A O 1
ATOM 1541 N N . LYS A 1 203 ? -7.993 2.066 4.536 1.00 88.75 203 LYS A N 1
ATOM 1542 C CA . LYS A 1 203 ? -9.343 1.598 4.880 1.00 88.75 203 LYS A CA 1
ATOM 1543 C C . LYS A 1 203 ? -10.215 2.767 5.349 1.00 88.75 203 LYS A C 1
ATOM 1545 O O . LYS A 1 203 ? -9.680 3.753 5.865 1.00 88.75 203 LYS A O 1
ATOM 1550 N N . ARG A 1 204 ? -11.526 2.652 5.130 1.00 80.25 204 ARG A N 1
ATOM 1551 C CA . ARG A 1 204 ? -12.542 3.649 5.510 1.00 80.25 204 ARG A CA 1
ATOM 1552 C C . ARG A 1 204 ? -12.838 3.677 7.006 1.00 80.25 204 ARG A C 1
ATOM 1554 O O . ARG A 1 204 ? -12.707 2.622 7.662 1.00 80.25 204 ARG A O 1
#

InterPro domains:
  IPR055575 Domain of unknown function DUF7151 [PF23657] (30-74)

Sequence (204 aa):
MTTPKISLLIVSSFFLFLSCAKEQIPGPKSLIDLQETPPNSNCLNGGILIKSGIDKNNNNILDSSEIENKKYICNGNNAASDKQTVLSAFTYGHTSTTSGEAILYAFPDFDKNAYKDVDSIIFLANAYSYGGKAQVELYNITNKSVIDNSLIEATESFANSVIKRTENLSDKIPSGKINLGIRVRNQGGSAAAVSMVYLIIYKR

Radius of gyration: 40.3 Å; chains: 1; bounding box: 53×78×137 Å

Organism: NCBI:txid393003

Secondary structure (DSSP, 8-state):
-PPPPPP-----------------PPPPPEEEEEEEE-S-SS-TT-EEEEEEEE-SS-SSS--TTTEEEEEEEEPPS-SSS-SEEEEEE--SS-EEESSSEEEEEEEEEE-GGGSTTEEEEEEEEEEEESSSEEEEEEEETTTTEEPTT--EEE-S-GGG---EE-S--TTTSPSS-EEEEEEEEEESSS-EEEEEEEEEEEE-

pLDDT: mean 87.3, std 15.82, range [41.25, 98.56]

Foldseek 3Di:
DDDDDDDDDDPPPPPPPPPPPPPPPPAFDKDKDWDWFPQDPVANHTFIKIWIFTPPVNPNDCDPVGTPDIDGDHDPPDDDDAQKDKFWFDDPFKDKDQAFKDKRQGDAQDAPVVRPQFPFKKKKWFKEAQAAKKWKFKAFPQVRGTQPQRIDMYRHHPVPTDIDMTDGSSVSDDHGTTRIIMMMHGGDHRMIMIDTIIIMTGGD